Protein AF-A0A8C5SE27-F1 (afdb_monomer)

Structure (mmCIF, N/CA/C/O backbone):
data_AF-A0A8C5SE27-F1
#
_entry.id   AF-A0A8C5SE27-F1
#
loop_
_atom_site.group_PDB
_atom_site.id
_atom_site.type_symbol
_atom_site.label_atom_id
_atom_site.label_alt_id
_atom_site.label_comp_id
_atom_site.label_asym_id
_atom_site.label_entity_id
_atom_site.label_seq_id
_atom_site.pdbx_PDB_ins_code
_atom_site.Cartn_x
_atom_site.Cartn_y
_atom_site.Cartn_z
_atom_site.occupancy
_atom_site.B_iso_or_equiv
_atom_site.auth_seq_id
_atom_site.auth_comp_id
_atom_site.auth_asym_id
_atom_site.auth_atom_id
_atom_site.pdbx_PDB_model_num
ATOM 1 N N . PHE A 1 1 ? -12.552 5.448 -28.015 1.00 30.36 1 PHE A N 1
ATOM 2 C CA . PHE A 1 1 ? -11.405 6.092 -28.687 1.00 30.36 1 PHE A CA 1
ATOM 3 C C . PHE A 1 1 ? -11.550 5.938 -30.204 1.00 30.36 1 PHE A C 1
ATOM 5 O O . PHE A 1 1 ? -10.945 5.049 -30.771 1.00 30.36 1 PHE A O 1
ATOM 12 N N . HIS A 1 2 ? -12.420 6.725 -30.849 1.00 33.47 2 HIS A N 1
ATOM 13 C CA . HIS A 1 2 ? -12.359 7.051 -32.289 1.00 33.47 2 HIS A CA 1
ATOM 14 C C . HIS A 1 2 ? -13.527 7.985 -32.657 1.00 33.47 2 HIS A C 1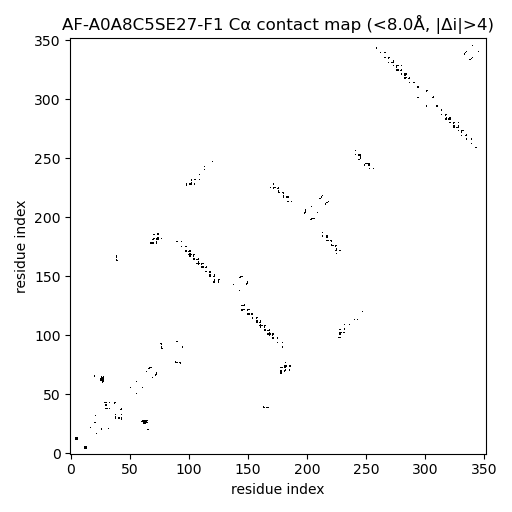
ATOM 16 O O . HIS A 1 2 ? -14.466 7.605 -33.341 1.00 33.47 2 HIS A O 1
ATOM 22 N N . HIS A 1 3 ? -13.478 9.236 -32.196 1.00 40.06 3 HIS A N 1
ATOM 23 C CA . HIS A 1 3 ? -14.173 10.320 -32.891 1.00 40.06 3 HIS A CA 1
ATOM 24 C C . HIS A 1 3 ? -13.093 11.068 -33.669 1.00 40.06 3 HIS A C 1
ATOM 26 O O . HIS A 1 3 ? -12.325 11.834 -33.092 1.00 40.06 3 HIS A O 1
ATOM 32 N N . LYS A 1 4 ? -12.952 10.763 -34.966 1.00 45.19 4 LYS A N 1
ATOM 33 C CA . LYS A 1 4 ? -12.096 11.546 -35.865 1.00 45.19 4 LYS A CA 1
ATOM 34 C C . LYS A 1 4 ? -12.688 12.951 -35.923 1.00 45.19 4 LYS A C 1
ATOM 36 O O . LYS A 1 4 ? -13.741 13.152 -36.521 1.00 45.19 4 LYS A O 1
ATOM 41 N N . LEU A 1 5 ? -12.031 13.895 -35.263 1.00 54.19 5 LEU A N 1
ATOM 42 C CA . LEU A 1 5 ? -12.381 15.303 -35.323 1.00 54.19 5 LEU A CA 1
ATOM 43 C C . LEU A 1 5 ? -12.160 15.801 -36.758 1.00 54.19 5 LEU A C 1
ATOM 45 O O . LEU A 1 5 ? -11.034 15.945 -37.232 1.00 54.19 5 LEU A O 1
ATOM 49 N N . LYS A 1 6 ? -13.263 15.975 -37.482 1.00 54.75 6 LYS A N 1
ATOM 50 C CA . LYS A 1 6 ? -13.295 16.421 -38.875 1.00 54.75 6 LYS A CA 1
ATOM 51 C C . LYS A 1 6 ? -13.182 17.946 -38.913 1.00 54.75 6 LYS A C 1
ATOM 53 O O . LYS A 1 6 ? -14.201 18.627 -38.887 1.00 54.75 6 LYS A O 1
ATOM 58 N N . TYR A 1 7 ? -11.957 18.470 -38.928 1.00 58.38 7 TYR A N 1
ATOM 59 C CA . TYR A 1 7 ? -11.728 19.923 -38.949 1.00 58.38 7 TYR A CA 1
ATOM 60 C C . TYR A 1 7 ? -11.370 20.492 -40.325 1.00 58.38 7 TYR A C 1
ATOM 62 O O . TYR A 1 7 ? -11.691 21.643 -40.583 1.00 58.38 7 TYR A O 1
ATOM 70 N N . VAL A 1 8 ? -10.721 19.720 -41.206 1.00 62.12 8 VAL A N 1
ATOM 71 C CA . VAL A 1 8 ? -10.043 20.312 -42.380 1.00 62.12 8 VAL A CA 1
ATOM 72 C C . VAL A 1 8 ? -10.852 20.229 -43.682 1.00 62.12 8 VAL A C 1
ATOM 74 O O . VAL A 1 8 ? -10.800 21.155 -44.476 1.00 62.12 8 VAL A O 1
ATOM 77 N N . PHE A 1 9 ? -11.641 19.171 -43.904 1.00 61.06 9 PHE A N 1
ATOM 78 C CA . PHE A 1 9 ? -12.313 18.927 -45.199 1.00 61.06 9 PHE A CA 1
ATOM 79 C C . PHE A 1 9 ? -13.842 18.779 -45.119 1.00 61.06 9 PHE A C 1
ATOM 81 O O . PHE A 1 9 ? -14.471 18.331 -46.072 1.00 61.06 9 PHE A O 1
ATOM 88 N N . PHE A 1 10 ? -14.465 19.121 -43.987 1.00 60.84 10 PHE A N 1
ATOM 89 C CA . PHE A 1 10 ? -15.913 18.977 -43.803 1.00 60.84 10 PHE A CA 1
ATOM 90 C C . PHE A 1 10 ? -16.564 20.331 -43.518 1.00 60.84 10 PHE A C 1
ATOM 92 O O . PHE A 1 10 ? -16.138 21.047 -42.617 1.00 60.84 10 PHE A O 1
ATOM 99 N N . SER A 1 11 ? -17.633 20.642 -44.258 1.00 61.62 11 SER A N 1
ATOM 100 C CA . SER A 1 11 ? -18.351 21.927 -44.206 1.00 61.62 11 SER A CA 1
ATOM 101 C C . SER A 1 11 ? -19.026 22.223 -42.856 1.00 61.62 11 SER A C 1
ATOM 103 O O . SER A 1 11 ? -19.414 23.358 -42.598 1.00 61.62 11 SER A O 1
ATOM 105 N N . SER A 1 12 ? -19.162 21.220 -41.982 1.00 54.97 12 SER A N 1
ATOM 106 C CA . SER A 1 12 ? -19.700 21.352 -40.626 1.00 54.97 12 SER A CA 1
ATOM 107 C C . SER A 1 12 ? -18.703 20.779 -39.603 1.00 54.97 12 SER A C 1
ATOM 109 O O . SER A 1 12 ? -18.653 19.554 -39.423 1.00 54.97 12 SER A O 1
ATOM 111 N N . PRO A 1 13 ? -17.894 21.615 -38.926 1.00 58.78 13 PRO A N 1
ATOM 112 C CA . PRO A 1 13 ? -16.949 21.135 -37.927 1.00 58.78 13 PRO A CA 1
ATOM 113 C C . PRO A 1 13 ? -17.701 20.587 -36.711 1.00 58.78 13 PRO A C 1
ATOM 115 O O . PRO A 1 13 ? -18.529 21.271 -36.104 1.00 58.78 13 PRO A O 1
ATOM 118 N N . GLN A 1 14 ? -17.392 19.350 -36.322 1.00 61.69 14 GLN A N 1
ATOM 119 C CA . GLN A 1 14 ? -17.953 18.754 -35.113 1.00 61.69 14 GLN A CA 1
ATOM 120 C C . GLN A 1 14 ? -17.270 19.376 -33.884 1.00 61.69 14 GLN A C 1
ATOM 122 O O . GLN A 1 14 ? -16.197 18.942 -33.469 1.00 61.69 14 GLN A O 1
ATOM 127 N N . LYS A 1 15 ? -17.881 20.422 -33.313 1.00 66.56 15 LYS A N 1
ATOM 128 C CA . LYS A 1 15 ? -17.420 21.048 -32.064 1.00 66.56 15 LYS A CA 1
ATOM 129 C C . LYS A 1 15 ? -17.700 20.103 -30.895 1.00 66.56 15 LYS A C 1
ATOM 131 O O . LYS A 1 15 ? -18.851 19.919 -30.504 1.00 66.56 15 LYS A O 1
ATOM 136 N N . VAL A 1 16 ? -16.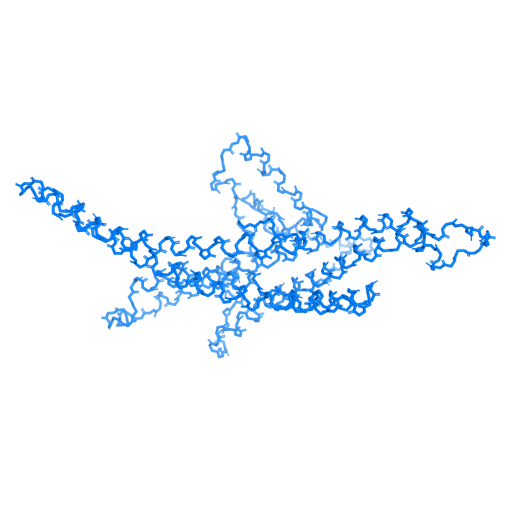654 19.506 -30.334 1.00 72.81 16 VAL A N 1
ATOM 137 C CA . VAL A 1 16 ? -16.760 18.717 -29.101 1.00 72.81 16 VAL A CA 1
ATOM 138 C C . VAL A 1 16 ? -16.660 19.677 -27.920 1.00 72.81 16 VAL A C 1
ATOM 140 O O . VAL A 1 16 ? -15.689 20.423 -27.806 1.00 72.81 16 VAL A O 1
ATOM 143 N N . LYS A 1 17 ? -17.687 19.700 -27.065 1.00 72.56 17 LYS A N 1
ATOM 144 C CA . LYS A 1 17 ? -17.664 20.483 -25.824 1.00 72.56 17 LYS A CA 1
ATOM 145 C C . LYS A 1 17 ? -16.692 19.831 -24.827 1.00 72.56 17 LYS A C 1
ATOM 147 O O . LYS A 1 17 ? -16.596 18.601 -24.821 1.00 72.56 17 LYS A O 1
ATOM 152 N N . PRO A 1 18 ? -15.982 20.612 -23.991 1.00 72.50 18 PRO A N 1
ATOM 153 C CA . PRO A 1 18 ? -15.181 20.042 -22.914 1.00 72.50 18 PRO A CA 1
ATOM 154 C C . PRO A 1 18 ? -16.074 19.207 -21.978 1.00 72.50 18 PRO A C 1
ATOM 156 O O . PRO A 1 18 ? -17.268 19.504 -21.876 1.00 72.50 18 PRO A O 1
ATOM 159 N N . PRO A 1 19 ? -15.532 18.177 -21.306 1.00 74.44 19 PRO A N 1
ATOM 160 C CA . PRO A 1 19 ? -16.298 17.339 -20.385 1.00 74.44 19 PRO A CA 1
ATOM 161 C C . PRO A 1 19 ? -17.042 18.185 -19.347 1.00 74.44 19 PRO A C 1
ATOM 163 O O . PRO A 1 19 ? -16.498 19.184 -18.881 1.00 74.44 19 PRO A O 1
ATOM 166 N N . GLU A 1 20 ? -18.252 17.777 -18.961 1.00 71.62 20 GLU A N 1
ATOM 167 C CA . GLU A 1 20 ? -19.070 18.496 -17.965 1.00 71.62 20 GLU A CA 1
ATOM 168 C C . GLU A 1 20 ? -18.330 18.682 -16.630 1.00 71.62 20 GLU A C 1
ATOM 170 O O . GLU A 1 20 ? -18.432 19.731 -16.003 1.00 71.62 20 GLU A O 1
ATOM 175 N N . ASP A 1 21 ? -17.489 17.712 -16.257 1.00 66.75 21 ASP A N 1
ATOM 176 C CA . ASP A 1 21 ? -16.600 17.784 -15.091 1.00 66.75 21 ASP A CA 1
ATOM 177 C C . ASP A 1 21 ? -15.640 18.979 -15.120 1.00 66.75 21 ASP A C 1
ATOM 179 O O . ASP A 1 21 ? -15.348 19.562 -14.081 1.00 66.75 21 ASP A O 1
ATOM 183 N N . LEU A 1 22 ? -15.142 19.347 -16.304 1.00 64.81 22 LEU A N 1
ATOM 184 C CA . LEU A 1 22 ? -14.205 20.459 -16.464 1.00 64.81 22 LEU A CA 1
ATOM 185 C C . LEU A 1 22 ? -14.909 21.821 -16.425 1.00 64.81 22 LEU A C 1
ATOM 187 O O . LEU A 1 22 ? -14.252 22.851 -16.293 1.00 64.81 22 LEU A O 1
ATOM 191 N N . GLN A 1 23 ? -16.233 21.823 -16.604 1.00 67.31 23 GLN A N 1
ATOM 192 C CA . GLN A 1 23 ? -17.068 23.020 -16.596 1.00 67.31 23 GLN A CA 1
ATOM 193 C C . GLN A 1 23 ? -17.547 23.370 -15.174 1.00 67.31 23 GLN A C 1
ATOM 195 O O . GLN A 1 23 ? -17.924 24.515 -14.928 1.00 67.31 23 GLN A O 1
ATOM 200 N N . ASP A 1 24 ? -17.496 22.426 -14.223 1.00 72.06 24 ASP A N 1
ATOM 201 C CA . ASP A 1 24 ? -17.752 22.699 -12.803 1.00 72.06 24 ASP A CA 1
ATOM 202 C C . ASP A 1 24 ? -16.506 23.337 -12.159 1.00 72.06 24 ASP A C 1
ATOM 204 O O . ASP A 1 24 ? -15.515 22.669 -11.860 1.00 72.06 24 ASP A O 1
ATOM 208 N N . LEU A 1 25 ? -16.582 24.647 -11.886 1.00 63.12 25 LEU A N 1
ATOM 209 C CA . LEU A 1 25 ? -15.559 25.442 -11.179 1.00 63.12 25 LEU A CA 1
ATOM 210 C C . LEU A 1 25 ? -15.177 24.871 -9.798 1.00 63.12 25 LEU A C 1
ATOM 212 O O . LEU A 1 25 ? -14.161 25.263 -9.220 1.00 63.12 25 LEU A O 1
ATOM 216 N N . GLY A 1 26 ? -15.987 23.962 -9.246 1.00 66.25 26 GLY A N 1
ATOM 217 C CA . GLY A 1 26 ? -15.703 23.260 -8.003 1.00 66.25 26 GLY A CA 1
ATOM 218 C C . GLY A 1 26 ? -14.692 22.117 -8.126 1.00 66.25 26 GLY A C 1
ATOM 219 O O . GLY A 1 26 ? -14.189 21.677 -7.094 1.00 66.25 26 GLY A O 1
ATOM 220 N N . VAL A 1 27 ? -14.378 21.614 -9.325 1.00 75.19 27 VAL A N 1
ATOM 221 C CA . VAL A 1 27 ? -13.460 20.476 -9.512 1.00 75.19 27 VAL A CA 1
ATOM 222 C C . VAL A 1 27 ? -12.011 20.967 -9.542 1.00 75.19 27 VAL A C 1
ATOM 224 O O . VAL A 1 27 ? -11.556 21.579 -10.503 1.00 75.19 27 VAL A O 1
ATOM 227 N N . ARG A 1 28 ? -11.260 20.679 -8.473 1.00 77.38 28 ARG A N 1
ATOM 228 C CA . ARG A 1 28 ? -9.822 21.005 -8.361 1.00 77.38 28 ARG A CA 1
ATOM 229 C C . ARG A 1 28 ? -8.903 19.796 -8.530 1.00 77.38 28 ARG A C 1
ATOM 231 O O . ARG A 1 28 ? -7.696 19.956 -8.688 1.00 77.38 28 ARG A O 1
ATOM 238 N N . PHE A 1 29 ? -9.469 18.592 -8.566 1.00 82.94 29 PHE A N 1
ATOM 239 C CA . PHE A 1 29 ? -8.748 17.376 -8.920 1.00 82.94 29 PHE A CA 1
ATOM 240 C C . PHE A 1 29 ? -8.767 17.177 -10.443 1.00 82.94 29 PHE A C 1
ATOM 242 O O . PHE A 1 29 ? -9.695 16.587 -10.993 1.00 82.94 29 PHE A O 1
ATOM 249 N N . LEU A 1 30 ? -7.747 17.701 -11.133 1.00 82.06 30 LEU A N 1
ATOM 250 C CA . LEU A 1 30 ? -7.700 17.730 -12.603 1.00 82.06 30 LEU A CA 1
ATOM 251 C C . LEU A 1 30 ? -6.984 16.526 -13.235 1.00 82.06 30 LEU A C 1
ATOM 253 O O . LEU A 1 30 ? -7.011 16.388 -14.454 1.00 82.06 30 LEU A O 1
ATOM 257 N N . GLN A 1 31 ? -6.371 15.641 -12.447 1.00 84.19 31 GLN A N 1
ATOM 258 C CA . GLN A 1 31 ? -5.532 14.530 -12.928 1.00 84.19 31 GLN A CA 1
ATOM 259 C C . GLN A 1 31 ? -6.112 13.698 -14.103 1.00 84.19 31 GLN A C 1
ATOM 261 O O . GLN A 1 31 ? -5.332 13.310 -14.977 1.00 84.19 31 GLN A O 1
ATOM 266 N N . PRO A 1 32 ? -7.435 13.438 -14.214 1.00 82.25 32 PRO A N 1
ATOM 267 C CA . PRO A 1 32 ? -7.998 12.720 -15.365 1.00 82.25 32 PRO A CA 1
ATOM 268 C C . PRO A 1 32 ? -7.996 13.505 -16.687 1.00 82.25 32 PRO A C 1
ATOM 270 O O . PRO A 1 32 ? -8.053 12.892 -17.752 1.00 82.25 32 PRO A O 1
ATOM 273 N N . PHE A 1 33 ? -7.943 14.837 -16.634 1.00 83.19 33 PHE A N 1
ATOM 274 C CA . PHE A 1 33 ? -8.193 15.731 -17.773 1.00 83.19 33 PHE A CA 1
ATOM 275 C C . PHE A 1 33 ? -6.944 16.429 -18.314 1.00 83.19 33 PHE A C 1
ATOM 277 O O . PHE A 1 33 ? -7.029 17.232 -19.241 1.00 83.19 33 PHE A O 1
ATOM 284 N N . VAL A 1 34 ? -5.788 16.156 -17.721 1.00 86.44 34 VAL A N 1
ATOM 285 C CA . VAL A 1 34 ? -4.541 16.843 -18.042 1.00 86.44 34 VAL A CA 1
ATOM 286 C C . VAL A 1 34 ? -3.723 16.043 -19.063 1.00 86.44 34 VAL A C 1
ATOM 288 O O . VAL A 1 34 ? -3.846 14.823 -19.178 1.00 86.44 34 VAL A O 1
ATOM 291 N N . ASN A 1 35 ? -2.864 16.744 -19.809 1.00 90.88 35 ASN A N 1
ATOM 292 C CA . ASN A 1 35 ? -1.902 16.162 -20.744 1.00 90.88 35 ASN A CA 1
ATOM 293 C C . ASN A 1 35 ? -1.077 15.035 -20.101 1.00 90.88 35 ASN A C 1
ATOM 295 O O . ASN A 1 35 ? -0.725 15.107 -18.923 1.00 90.88 35 ASN A O 1
ATOM 299 N N . LEU A 1 36 ? -0.674 14.046 -20.907 1.00 86.06 36 LEU A N 1
ATOM 300 C CA . LEU A 1 36 ? 0.065 12.868 -20.439 1.00 86.06 36 LEU A CA 1
ATOM 301 C C . LEU A 1 36 ? 1.324 13.228 -19.635 1.00 86.06 36 LEU A C 1
ATOM 303 O O . LEU A 1 36 ? 1.571 12.622 -18.597 1.00 86.06 36 LEU A O 1
ATOM 307 N N . LEU A 1 37 ? 2.076 14.247 -20.066 1.00 86.50 37 LEU A N 1
ATOM 308 C CA . LEU A 1 37 ? 3.275 14.702 -19.359 1.00 86.50 37 LEU A CA 1
ATOM 309 C C . LEU A 1 37 ? 2.949 15.180 -17.941 1.00 86.50 37 LEU A C 1
ATOM 311 O O . LEU A 1 37 ? 3.584 14.749 -16.988 1.00 86.50 37 LEU A O 1
ATOM 315 N N . SER A 1 38 ? 1.927 16.022 -17.783 1.00 88.38 38 SER A N 1
ATOM 316 C CA . SER A 1 38 ? 1.540 16.499 -16.455 1.00 88.38 38 SER A CA 1
ATOM 317 C C . SER A 1 38 ? 0.769 15.450 -15.649 1.00 88.38 38 SER A C 1
ATOM 319 O O . SER A 1 38 ? 0.723 15.582 -14.428 1.00 88.38 38 SER A O 1
ATOM 321 N N . LYS A 1 39 ? 0.202 14.417 -16.283 1.00 88.25 39 LYS A N 1
ATOM 322 C CA . LYS A 1 39 ? -0.319 13.233 -15.589 1.00 88.25 39 LYS A CA 1
ATOM 323 C C . LYS A 1 39 ? 0.816 12.391 -15.000 1.00 88.25 39 LYS A C 1
ATOM 325 O O . LYS A 1 39 ? 0.682 11.887 -13.890 1.00 88.25 39 LYS A O 1
ATOM 330 N N . ALA A 1 40 ? 1.922 12.275 -15.736 1.00 86.50 40 ALA A N 1
ATOM 331 C CA . ALA A 1 40 ? 3.113 11.525 -15.355 1.00 86.50 40 ALA A CA 1
ATOM 332 C C . ALA A 1 40 ? 3.941 12.231 -14.266 1.00 86.50 40 ALA A C 1
ATOM 334 O O . ALA A 1 40 ? 4.376 11.590 -13.315 1.00 86.50 40 ALA A O 1
ATOM 335 N N . THR A 1 41 ? 4.127 13.549 -14.378 1.00 88.75 41 THR A N 1
ATOM 336 C CA . THR A 1 41 ? 4.924 14.347 -13.427 1.00 88.75 41 THR A CA 1
ATOM 337 C C . THR A 1 41 ? 4.097 15.005 -12.322 1.00 88.75 41 THR A C 1
ATOM 339 O O . THR A 1 41 ? 4.656 15.700 -11.479 1.00 88.75 41 THR A O 1
ATOM 342 N N . TYR A 1 42 ? 2.772 14.817 -12.317 1.00 91.75 42 TYR A N 1
ATOM 343 C CA . TYR A 1 42 ? 1.829 15.455 -11.385 1.00 91.75 42 TYR A CA 1
ATOM 344 C C . TYR A 1 42 ? 1.923 16.989 -11.350 1.00 91.75 42 TYR A C 1
ATOM 346 O O . TYR A 1 42 ? 1.627 17.614 -10.335 1.00 91.75 42 TYR A O 1
ATOM 354 N N . TRP A 1 43 ? 2.290 17.624 -12.468 1.00 90.94 43 TRP A N 1
ATOM 355 C CA . TRP A 1 43 ? 2.555 19.069 -12.513 1.00 90.94 43 TRP A CA 1
ATOM 356 C C . TRP A 1 43 ? 1.376 19.940 -12.047 1.00 90.94 43 TRP A C 1
ATOM 358 O O . TRP A 1 43 ? 1.579 20.970 -11.405 1.00 90.94 43 TRP A O 1
ATOM 368 N N . TRP A 1 44 ? 0.134 19.519 -12.311 1.00 88.19 44 TRP A N 1
ATOM 369 C CA . TRP A 1 44 ? -1.069 20.229 -11.859 1.00 88.19 44 TRP A CA 1
ATOM 370 C C . TRP A 1 44 ? -1.117 20.411 -10.329 1.00 88.19 44 TRP A C 1
ATOM 372 O O . TRP A 1 44 ? -1.647 21.420 -9.856 1.00 88.19 44 TRP A O 1
ATOM 382 N N . MET A 1 45 ? -0.513 19.498 -9.554 1.00 88.94 45 MET A N 1
ATOM 383 C CA . MET A 1 45 ? -0.463 19.588 -8.092 1.00 88.94 45 MET A CA 1
ATOM 384 C C . MET A 1 45 ? 0.407 20.737 -7.582 1.00 88.94 45 MET A C 1
ATOM 386 O O . MET A 1 45 ? 0.161 21.215 -6.475 1.00 88.94 45 MET A O 1
ATOM 390 N N . ASN A 1 46 ? 1.379 21.224 -8.361 1.00 91.06 46 ASN A N 1
ATOM 391 C CA . ASN A 1 46 ? 2.273 22.303 -7.925 1.00 91.06 46 ASN A CA 1
ATOM 392 C C . ASN A 1 46 ? 1.489 23.548 -7.495 1.00 91.06 46 ASN A C 1
ATOM 394 O O . ASN A 1 46 ? 1.812 24.180 -6.492 1.00 91.06 46 ASN A O 1
ATOM 398 N N . THR A 1 47 ? 0.407 23.860 -8.209 1.00 86.62 47 THR A N 1
ATOM 399 C CA . THR A 1 47 ? -0.475 24.989 -7.884 1.00 86.62 47 THR A CA 1
ATOM 400 C C . THR A 1 47 ? -1.125 24.839 -6.503 1.00 86.62 47 THR A C 1
ATOM 402 O O . THR A 1 47 ? -1.172 25.798 -5.729 1.00 86.62 47 THR A O 1
ATOM 405 N N . LEU A 1 48 ? -1.564 23.624 -6.161 1.00 87.00 48 LEU A N 1
ATOM 406 C CA . LEU A 1 48 ? -2.183 23.301 -4.880 1.00 87.00 48 LEU A CA 1
ATOM 407 C C . LEU A 1 48 ? -1.154 23.322 -3.749 1.00 87.00 48 LEU A C 1
ATOM 409 O O . LEU A 1 48 ? -1.421 23.921 -2.712 1.00 87.00 48 LEU A O 1
ATOM 413 N N . ILE A 1 49 ? 0.031 22.741 -3.958 1.00 90.38 49 ILE A N 1
ATOM 414 C CA . ILE A 1 49 ? 1.108 22.700 -2.956 1.00 90.38 49 ILE A CA 1
ATOM 415 C C . ILE A 1 49 ? 1.581 24.116 -2.605 1.00 90.38 49 ILE A C 1
ATOM 417 O O . ILE A 1 49 ? 1.680 24.469 -1.430 1.00 90.38 49 ILE A O 1
ATOM 421 N N . ILE A 1 50 ? 1.807 24.965 -3.613 1.00 90.50 50 ILE A N 1
ATOM 422 C CA . ILE A 1 50 ? 2.218 26.359 -3.395 1.00 90.50 50 ILE A CA 1
ATOM 423 C C . ILE A 1 50 ? 1.117 27.141 -2.662 1.00 90.50 50 ILE A C 1
ATOM 425 O O . ILE A 1 50 ? 1.411 27.952 -1.783 1.00 90.50 50 ILE A O 1
ATOM 429 N N . SER A 1 51 ? -0.157 26.894 -2.985 1.00 87.81 51 SER A N 1
ATOM 430 C CA . SER A 1 51 ? -1.279 27.508 -2.268 1.00 87.81 51 SER A CA 1
ATOM 431 C C . SER A 1 51 ? -1.372 27.028 -0.815 1.00 87.81 51 SER A C 1
ATOM 433 O O . SER A 1 51 ? -1.658 27.840 0.063 1.00 87.81 51 SER A O 1
ATOM 435 N N . ALA A 1 52 ? -1.122 25.741 -0.562 1.00 90.19 52 ALA A N 1
ATOM 436 C CA . ALA A 1 52 ? -1.179 25.122 0.761 1.00 90.19 52 ALA A CA 1
ATOM 437 C C . ALA A 1 52 ? -0.082 25.631 1.706 1.00 90.19 52 ALA A C 1
ATOM 439 O O . ALA A 1 52 ? -0.292 25.714 2.911 1.00 90.19 52 ALA A O 1
ATOM 440 N N . HIS A 1 53 ? 1.075 26.022 1.165 1.00 93.31 53 HIS A N 1
ATOM 441 C CA . HIS A 1 53 ? 2.121 26.666 1.958 1.00 93.31 53 HIS A CA 1
ATOM 442 C C . HIS A 1 53 ? 1.692 28.051 2.468 1.00 93.31 53 HIS A C 1
ATOM 444 O O . HIS A 1 53 ? 2.075 28.464 3.558 1.00 93.31 53 HIS A O 1
ATOM 450 N N . LYS A 1 54 ? 0.880 28.776 1.687 1.00 92.31 54 LYS A N 1
ATOM 451 C CA . LYS A 1 54 ? 0.431 30.135 2.030 1.00 92.31 54 LYS A CA 1
ATOM 452 C C . LYS A 1 54 ? -0.798 30.154 2.935 1.00 92.31 54 LYS A C 1
ATOM 454 O O . LYS A 1 54 ? -0.980 31.111 3.681 1.00 92.31 54 LYS A O 1
ATOM 459 N N . LYS A 1 55 ? -1.683 29.161 2.815 1.00 90.75 55 LYS A N 1
ATOM 460 C CA . LYS A 1 55 ? -2.938 29.077 3.572 1.00 90.75 55 LYS A CA 1
ATOM 461 C C . LYS A 1 55 ? -3.239 27.623 3.933 1.00 90.75 55 LYS A C 1
ATOM 463 O O . LYS A 1 55 ? -3.074 26.765 3.065 1.00 90.75 55 LYS A O 1
ATOM 468 N N . PRO A 1 56 ? -3.735 27.345 5.154 1.00 90.81 56 PRO A N 1
ATOM 469 C CA . PRO A 1 56 ? -4.181 26.004 5.510 1.00 90.81 56 PRO A CA 1
ATOM 470 C C . PRO A 1 56 ? -5.278 25.526 4.547 1.00 90.81 56 PRO A C 1
ATOM 472 O O . PRO A 1 56 ? -6.074 26.319 4.036 1.00 90.81 56 PRO A O 1
ATOM 475 N N . ILE A 1 57 ? -5.285 24.224 4.258 1.00 88.69 57 ILE A N 1
ATOM 476 C CA . ILE A 1 57 ? -6.213 23.624 3.296 1.00 88.69 57 ILE A CA 1
ATOM 477 C C . ILE A 1 57 ? -7.556 23.371 3.981 1.00 88.69 57 ILE A C 1
ATOM 479 O O . ILE A 1 57 ? -7.696 22.433 4.762 1.00 88.69 57 ILE A O 1
ATOM 483 N N . ASP A 1 58 ? -8.562 24.163 3.622 1.00 86.88 58 ASP A N 1
ATOM 484 C CA . ASP A 1 58 ? -9.953 23.875 3.969 1.00 86.88 58 ASP A CA 1
ATOM 485 C C . ASP A 1 58 ? -10.570 22.844 3.013 1.00 86.88 58 ASP A C 1
ATOM 487 O O . ASP A 1 58 ? -10.170 22.721 1.853 1.00 86.88 58 ASP A O 1
ATOM 491 N N . LEU A 1 59 ? -11.648 22.179 3.442 1.00 83.88 59 LEU A N 1
ATOM 492 C CA . LEU A 1 59 ? -12.448 21.275 2.595 1.00 83.88 59 LEU A CA 1
ATOM 493 C C . LEU A 1 59 ? -12.888 21.933 1.273 1.00 83.88 59 LEU A C 1
ATOM 495 O O . LEU A 1 59 ? -12.910 21.288 0.226 1.00 83.88 59 LEU A O 1
ATOM 499 N N . LYS A 1 60 ? -13.172 23.243 1.293 1.00 81.69 60 LYS A N 1
ATOM 500 C CA . LYS A 1 60 ? -13.512 24.025 0.090 1.00 81.69 60 LYS A CA 1
ATOM 501 C C . LYS A 1 60 ? -12.341 24.133 -0.897 1.00 81.69 60 LYS A C 1
ATOM 503 O O . LYS A 1 60 ? -12.569 24.262 -2.097 1.00 81.69 60 LYS A O 1
ATOM 508 N N . ALA A 1 61 ? -11.100 24.087 -0.412 1.00 77.31 61 ALA A N 1
ATOM 509 C CA . ALA A 1 61 ? -9.896 24.214 -1.226 1.00 77.31 61 ALA A CA 1
ATOM 510 C C . ALA A 1 61 ? -9.509 22.913 -1.952 1.00 77.31 61 ALA A C 1
ATOM 512 O O . ALA A 1 61 ? -8.802 22.996 -2.957 1.00 77.31 61 ALA A O 1
ATOM 513 N N . ILE A 1 62 ? -9.991 21.753 -1.488 1.00 79.44 62 ILE A N 1
ATOM 514 C CA . ILE A 1 62 ? -9.770 20.427 -2.103 1.00 79.44 62 ILE A CA 1
ATOM 515 C C . ILE A 1 62 ? -10.631 20.249 -3.365 1.00 79.44 62 ILE A C 1
ATOM 517 O O . ILE A 1 62 ? -10.202 19.616 -4.328 1.00 79.44 62 ILE A O 1
ATOM 521 N N . GLY A 1 63 ? -11.816 20.867 -3.390 1.00 79.94 63 GLY A N 1
ATOM 522 C CA . GLY A 1 63 ? -12.760 20.794 -4.504 1.00 79.94 63 GLY A CA 1
ATOM 523 C C . GLY A 1 63 ? -13.579 19.499 -4.544 1.00 79.94 63 GLY A C 1
ATOM 524 O O . GLY A 1 63 ? -13.453 18.616 -3.698 1.00 79.94 63 GLY A O 1
ATOM 525 N N . LYS A 1 64 ? -14.465 19.402 -5.535 1.00 82.94 64 LYS A N 1
ATOM 526 C CA . LYS A 1 64 ? -15.287 18.221 -5.811 1.00 82.94 64 LYS A CA 1
ATOM 527 C C . LYS A 1 64 ? -14.501 17.178 -6.606 1.00 82.94 64 LYS A C 1
ATOM 529 O O . LYS A 1 64 ? -13.618 17.510 -7.396 1.00 82.94 64 LYS A O 1
ATOM 534 N N . LEU A 1 65 ? -14.890 15.917 -6.430 1.00 83.56 65 LEU A N 1
ATOM 535 C CA . LEU A 1 65 ? -14.373 14.791 -7.204 1.00 83.56 65 LEU A CA 1
ATOM 536 C C . LEU A 1 65 ? -14.990 14.753 -8.620 1.00 83.56 65 LEU A C 1
ATOM 538 O O . LEU A 1 65 ? -16.199 15.007 -8.758 1.00 83.56 65 LEU A O 1
ATOM 542 N N . PRO A 1 66 ? -14.205 14.372 -9.647 1.00 82.31 66 PRO A N 1
ATOM 543 C CA . PRO A 1 66 ? -14.713 14.101 -10.993 1.00 82.31 66 PRO A CA 1
ATOM 544 C C . PRO A 1 66 ? -15.782 13.005 -10.996 1.00 82.31 66 PRO A C 1
ATOM 546 O O . PRO A 1 66 ? -15.723 12.090 -10.170 1.00 82.31 66 PRO A O 1
ATOM 549 N N . ILE A 1 67 ? -16.717 13.042 -11.952 1.00 80.06 67 ILE A N 1
ATOM 550 C CA . ILE A 1 67 ? -17.811 12.062 -12.085 1.00 80.06 67 ILE A CA 1
ATOM 551 C C . ILE A 1 67 ? -17.290 10.620 -12.116 1.00 80.06 67 ILE A C 1
ATOM 553 O O . ILE A 1 67 ? -17.898 9.745 -11.496 1.00 80.06 67 ILE A O 1
ATOM 557 N N . ALA A 1 68 ? -16.146 10.375 -12.760 1.00 77.06 68 ALA A N 1
ATOM 558 C CA . ALA A 1 68 ? -15.529 9.049 -12.846 1.00 77.06 68 ALA A CA 1
ATOM 559 C C . ALA A 1 68 ? -15.138 8.446 -11.481 1.00 77.06 68 ALA A C 1
ATOM 561 O O . ALA A 1 68 ? -15.102 7.230 -11.349 1.00 77.06 68 ALA A O 1
ATOM 562 N N . MET A 1 69 ? -14.871 9.277 -10.467 1.00 81.56 69 MET A N 1
ATOM 563 C CA . MET A 1 69 ? -14.448 8.843 -9.127 1.00 81.56 69 MET A CA 1
ATOM 564 C C . MET A 1 69 ? -15.567 8.960 -8.081 1.00 81.56 69 MET A C 1
ATOM 566 O O . MET A 1 69 ? -15.348 8.722 -6.892 1.00 81.56 69 MET A O 1
ATOM 570 N N . ARG A 1 70 ? -16.781 9.357 -8.484 1.00 85.50 70 ARG A N 1
ATOM 571 C CA . ARG A 1 70 ? -17.913 9.473 -7.555 1.00 85.50 70 ARG A CA 1
ATOM 572 C C . ARG A 1 70 ? -18.411 8.093 -7.137 1.00 85.50 70 ARG A C 1
ATOM 574 O O . ARG A 1 70 ? -18.519 7.177 -7.951 1.00 85.50 70 ARG A O 1
ATOM 581 N N . ALA A 1 71 ? -18.808 7.981 -5.869 1.00 83.31 71 ALA A N 1
ATOM 582 C CA . ALA A 1 71 ? -19.317 6.736 -5.295 1.00 83.31 71 ALA A CA 1
ATOM 583 C C . ALA A 1 71 ? -20.528 6.178 -6.062 1.00 83.31 71 ALA A C 1
ATOM 585 O O . ALA A 1 71 ? -20.606 4.972 -6.254 1.00 83.31 71 ALA A O 1
ATOM 586 N N . LEU A 1 72 ? -21.423 7.040 -6.560 1.00 83.38 72 LEU A N 1
ATOM 587 C CA . LEU A 1 72 ? -22.587 6.626 -7.353 1.00 83.38 72 LEU A CA 1
ATOM 588 C C . LEU A 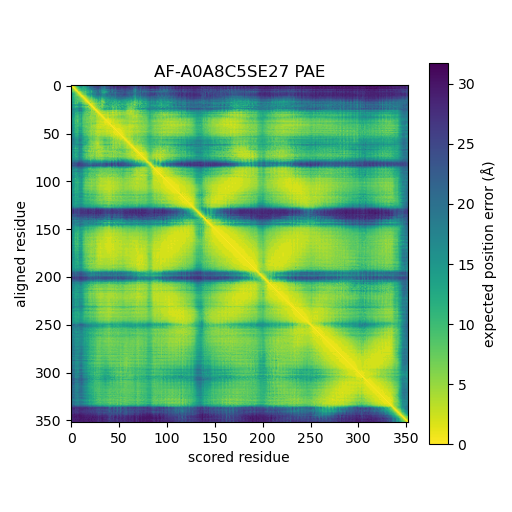1 72 ? -22.172 5.946 -8.664 1.00 83.38 72 LEU A C 1
ATOM 590 O O . LEU A 1 72 ? -22.658 4.863 -8.973 1.00 83.38 72 LEU A O 1
ATOM 594 N N . THR A 1 73 ? -21.244 6.547 -9.411 1.00 83.06 73 THR A N 1
ATOM 595 C CA . THR A 1 73 ? -20.742 5.993 -10.676 1.00 83.06 73 THR A CA 1
ATOM 596 C C . THR A 1 73 ? -20.082 4.635 -10.451 1.00 83.06 73 THR A C 1
ATOM 598 O O . THR A 1 73 ? -20.383 3.670 -11.150 1.00 83.06 73 THR A O 1
ATOM 601 N N . ASN A 1 74 ? -19.228 4.543 -9.428 1.00 84.56 74 ASN A N 1
ATOM 602 C CA . ASN A 1 74 ? -18.534 3.307 -9.071 1.00 84.56 74 ASN A CA 1
ATOM 603 C C . ASN A 1 74 ? -19.495 2.228 -8.540 1.00 84.56 74 ASN A C 1
ATOM 605 O O . ASN A 1 74 ? -19.297 1.047 -8.814 1.00 84.56 74 ASN A O 1
ATOM 609 N N . TYR A 1 75 ? -20.550 2.623 -7.820 1.00 83.44 75 TYR A N 1
ATOM 610 C CA . TYR A 1 75 ? -21.614 1.728 -7.364 1.00 83.44 75 TYR A CA 1
ATOM 611 C C . TYR A 1 75 ? -22.362 1.111 -8.550 1.00 83.44 75 TYR A C 1
ATOM 613 O O . TYR A 1 75 ? -22.475 -0.105 -8.621 1.00 83.44 75 TYR A O 1
ATOM 621 N N . VAL A 1 76 ? -22.803 1.922 -9.518 1.00 81.81 76 VAL A N 1
ATOM 622 C CA . VAL A 1 76 ? -23.514 1.433 -10.718 1.00 81.81 76 VAL A CA 1
ATOM 623 C C . VAL A 1 76 ? -22.622 0.534 -11.581 1.00 81.81 76 VAL A C 1
ATOM 625 O O . VAL A 1 76 ? -23.103 -0.415 -12.191 1.00 81.81 76 VAL A O 1
ATOM 628 N N . LEU A 1 77 ? -21.314 0.807 -11.626 1.00 77.31 77 LEU A N 1
ATOM 629 C CA . LEU A 1 77 ? -20.349 -0.043 -12.326 1.00 77.31 77 LEU A CA 1
ATOM 630 C C . LEU A 1 77 ? -20.213 -1.432 -11.675 1.00 77.31 77 LEU A C 1
ATOM 632 O O . LEU A 1 77 ? -19.944 -2.412 -12.368 1.00 77.31 77 LEU A O 1
ATOM 636 N N . ALA A 1 78 ? -20.362 -1.509 -10.351 1.00 74.75 78 ALA A N 1
ATOM 637 C CA . ALA A 1 78 ? -20.245 -2.747 -9.585 1.00 74.75 78 ALA A CA 1
ATOM 638 C C . ALA A 1 78 ? -21.579 -3.507 -9.455 1.00 74.75 78 ALA A C 1
ATOM 640 O O . ALA A 1 78 ? -21.570 -4.738 -9.400 1.00 74.75 78 ALA A O 1
ATOM 641 N N . ASP A 1 79 ? -22.708 -2.795 -9.408 1.00 73.88 79 ASP A N 1
ATOM 642 C CA . ASP A 1 79 ? -24.041 -3.354 -9.188 1.00 73.88 79 ASP A CA 1
ATOM 643 C C . ASP A 1 79 ? -24.704 -3.765 -10.514 1.00 73.88 79 ASP A C 1
ATOM 645 O O . ASP A 1 79 ? -25.030 -2.946 -11.378 1.00 73.88 79 ASP A O 1
ATOM 649 N N . HIS A 1 80 ? -24.911 -5.070 -10.687 1.00 68.50 80 HIS A N 1
ATOM 650 C CA . HIS A 1 80 ? -25.607 -5.639 -11.836 1.00 68.50 80 HIS A CA 1
ATOM 651 C C . HIS A 1 80 ? -26.730 -6.573 -11.358 1.00 68.50 80 HIS A C 1
ATOM 653 O O . HIS A 1 80 ? -26.435 -7.647 -10.832 1.00 68.50 80 HIS A O 1
ATOM 659 N N . PRO A 1 81 ? -28.011 -6.232 -11.598 1.00 61.28 81 PRO A N 1
ATOM 660 C CA . PRO A 1 81 ? -29.151 -6.915 -10.976 1.00 61.28 81 PRO A CA 1
ATOM 661 C C . PRO A 1 81 ? -29.394 -8.353 -11.470 1.00 61.28 81 PRO A C 1
ATOM 663 O O . PRO A 1 81 ? -30.081 -9.117 -10.804 1.00 61.28 81 PRO A O 1
ATOM 666 N N . ASN A 1 82 ? -28.829 -8.746 -12.618 1.00 57.16 82 ASN A N 1
ATOM 667 C CA . ASN A 1 82 ? -29.191 -9.988 -13.318 1.00 57.16 82 ASN A CA 1
ATOM 668 C C . ASN A 1 82 ? -28.214 -11.165 -13.131 1.00 57.16 82 ASN A C 1
ATOM 670 O O . ASN A 1 82 ? -28.291 -12.127 -13.898 1.00 57.16 82 ASN A O 1
ATOM 674 N N . ARG A 1 83 ? -27.255 -11.123 -12.191 1.00 59.41 83 ARG A N 1
ATOM 675 C CA . ARG A 1 83 ? -26.276 -12.220 -12.029 1.00 59.41 83 ARG A CA 1
ATOM 676 C C . ARG A 1 83 ? -25.952 -12.583 -10.584 1.00 59.41 83 ARG A C 1
ATOM 678 O O . ARG A 1 83 ? -26.216 -11.835 -9.653 1.00 59.41 83 ARG A O 1
ATOM 685 N N . THR A 1 84 ? -25.377 -13.779 -10.445 1.00 53.50 84 THR A N 1
ATOM 686 C CA . THR A 1 84 ? -24.987 -14.426 -9.188 1.00 53.50 84 THR A CA 1
ATOM 687 C C . THR A 1 84 ? -24.226 -13.480 -8.246 1.00 53.50 84 THR A C 1
ATOM 689 O O . THR A 1 84 ? -23.317 -12.783 -8.701 1.00 53.50 84 THR A O 1
ATOM 692 N N . PRO A 1 85 ? -24.517 -13.507 -6.933 1.00 62.25 85 PRO A N 1
ATOM 693 C CA . PRO A 1 85 ? -24.165 -12.455 -5.969 1.00 62.25 85 PRO A CA 1
ATOM 694 C C . PRO A 1 85 ? -22.690 -12.430 -5.518 1.00 62.25 85 PRO A C 1
ATOM 696 O O . PRO A 1 85 ? -22.373 -11.878 -4.465 1.00 62.25 85 PRO A O 1
ATOM 699 N N . SER A 1 86 ? -21.756 -13.039 -6.254 1.00 77.75 86 SER A N 1
ATOM 700 C CA . SER A 1 86 ? -20.361 -13.122 -5.808 1.00 77.75 86 SER A CA 1
ATOM 701 C C . SER A 1 86 ? -19.662 -11.759 -5.894 1.00 77.75 86 SER A C 1
ATOM 703 O O . SER A 1 86 ? -19.335 -11.289 -6.988 1.00 77.75 86 SER A O 1
ATOM 705 N N . ILE A 1 87 ? -19.373 -11.167 -4.732 1.00 81.19 87 ILE A N 1
ATOM 706 C CA . ILE A 1 87 ? -18.700 -9.865 -4.582 1.00 81.19 87 ILE A CA 1
ATOM 707 C C . ILE A 1 87 ? -17.349 -9.852 -5.314 1.00 81.19 87 ILE A C 1
ATOM 709 O O . ILE A 1 87 ? -17.048 -8.914 -6.046 1.00 81.19 87 ILE A O 1
ATOM 713 N N . TRP A 1 88 ? -16.568 -10.931 -5.206 1.00 81.94 88 TRP A N 1
ATOM 714 C CA . TRP A 1 88 ? -15.251 -11.047 -5.844 1.00 81.94 88 TRP A CA 1
ATOM 715 C C . TRP A 1 88 ? -15.287 -10.919 -7.371 1.00 81.94 88 TRP A C 1
ATOM 717 O O . TRP A 1 88 ? -14.459 -10.220 -7.955 1.00 81.94 88 TRP A O 1
ATOM 727 N N . LEU A 1 89 ? -16.267 -11.547 -8.027 1.00 81.56 89 LEU A N 1
ATOM 728 C CA . LEU A 1 89 ? -16.402 -11.475 -9.482 1.00 81.56 89 LEU A CA 1
ATOM 729 C C . LEU A 1 89 ? -16.862 -10.083 -9.934 1.00 81.56 89 LEU A C 1
ATOM 731 O O . LEU A 1 89 ? -16.377 -9.577 -10.946 1.00 81.56 89 LEU A O 1
ATOM 735 N N . ALA A 1 90 ? -17.765 -9.454 -9.176 1.00 81.00 90 ALA A N 1
ATOM 736 C CA . ALA A 1 90 ? -18.204 -8.086 -9.435 1.00 81.00 90 ALA A CA 1
ATOM 737 C C . ALA A 1 90 ? -17.031 -7.099 -9.316 1.00 81.00 90 ALA A C 1
ATOM 739 O O . ALA A 1 90 ? -16.812 -6.287 -10.215 1.00 81.00 90 ALA A O 1
ATOM 740 N N . MET A 1 91 ? -16.205 -7.243 -8.274 1.00 82.62 91 MET A N 1
ATOM 741 C CA . MET A 1 91 ? -14.996 -6.439 -8.078 1.00 82.62 91 MET A CA 1
ATOM 742 C C . MET A 1 91 ? -13.989 -6.620 -9.217 1.00 82.62 91 MET A C 1
ATOM 744 O O . MET A 1 91 ? -13.517 -5.631 -9.779 1.00 82.62 91 MET A O 1
ATOM 748 N N . TYR A 1 92 ? -13.690 -7.866 -9.599 1.00 83.38 92 TYR A N 1
ATOM 749 C CA . TYR A 1 92 ? -12.756 -8.145 -10.691 1.00 83.38 92 TYR A CA 1
ATOM 750 C C . TYR A 1 92 ? -13.259 -7.597 -12.031 1.00 83.38 92 TYR A C 1
ATOM 752 O O . TYR A 1 92 ? -12.490 -7.051 -12.817 1.00 83.38 92 TYR A O 1
ATOM 760 N N . ARG A 1 93 ? -14.563 -7.679 -12.301 1.00 82.31 93 ARG A N 1
ATOM 761 C CA . ARG A 1 93 ? -15.134 -7.171 -13.551 1.00 82.31 93 ARG A CA 1
ATOM 762 C C . ARG A 1 93 ? -15.137 -5.644 -13.622 1.00 82.31 93 ARG A C 1
ATOM 764 O O . ARG A 1 93 ? -14.808 -5.096 -14.673 1.00 82.31 93 ARG A O 1
ATOM 771 N N . ALA A 1 94 ? -15.507 -4.977 -12.530 1.00 83.81 94 ALA A N 1
ATOM 772 C CA . ALA A 1 94 ? -15.594 -3.521 -12.466 1.00 83.81 94 ALA A CA 1
ATOM 773 C C . ALA A 1 94 ? -14.201 -2.864 -12.444 1.00 83.81 94 ALA A C 1
ATOM 775 O O . ALA A 1 94 ? -13.951 -1.911 -13.180 1.00 83.81 94 ALA A O 1
ATOM 776 N N . PHE A 1 95 ? -13.267 -3.414 -11.662 1.00 86.44 95 PHE A N 1
ATOM 777 C CA . PHE A 1 95 ? -11.971 -2.786 -11.380 1.00 86.44 95 PHE A CA 1
ATOM 778 C C . PHE A 1 95 ? -10.755 -3.554 -11.924 1.00 86.44 95 PHE A C 1
ATOM 780 O O . PHE A 1 95 ? -9.625 -3.083 -11.806 1.00 86.44 95 PHE A O 1
ATOM 787 N N . GLY A 1 96 ? -10.949 -4.699 -12.584 1.00 85.69 96 GLY A N 1
ATOM 788 C CA . GLY A 1 96 ? -9.847 -5.505 -13.121 1.00 85.69 96 GLY A CA 1
ATOM 789 C C . GLY A 1 96 ? -9.082 -4.831 -14.258 1.00 85.69 96 GLY A C 1
ATOM 790 O O . GLY A 1 96 ? -7.867 -4.975 -14.338 1.00 85.69 96 GLY A O 1
ATOM 791 N N . ARG A 1 97 ? -9.743 -4.037 -15.115 1.00 89.25 97 ARG A N 1
ATOM 792 C CA . ARG A 1 97 ? -9.066 -3.333 -16.224 1.00 89.25 97 ARG A CA 1
ATOM 793 C C . ARG A 1 97 ? -8.016 -2.318 -15.729 1.00 89.25 97 ARG A C 1
ATOM 795 O O . ARG A 1 97 ? -6.882 -2.398 -16.201 1.00 89.25 97 ARG A O 1
ATOM 802 N N . PRO A 1 98 ? -8.330 -1.404 -14.785 1.00 89.06 98 PRO A N 1
ATOM 803 C CA . PRO A 1 98 ? -7.323 -0.541 -14.162 1.00 89.06 98 PRO A CA 1
ATOM 804 C C . PRO A 1 98 ? -6.193 -1.301 -13.459 1.00 89.06 98 PRO A C 1
ATOM 806 O O . PRO A 1 98 ? -5.033 -0.919 -13.596 1.00 89.06 98 PRO A O 1
ATOM 809 N N . ILE A 1 99 ? -6.502 -2.394 -12.748 1.00 90.44 99 ILE A N 1
ATOM 810 C CA . ILE A 1 99 ? -5.487 -3.202 -12.049 1.00 90.44 99 ILE A CA 1
ATOM 811 C C . ILE A 1 99 ? -4.524 -3.850 -13.048 1.00 90.44 99 ILE A C 1
ATOM 813 O O . ILE A 1 99 ? -3.312 -3.795 -12.850 1.00 90.44 99 ILE A O 1
ATOM 817 N N . LEU A 1 100 ? -5.039 -4.406 -14.148 1.00 91.06 100 LEU A N 1
ATOM 818 C CA . LEU A 1 100 ? -4.211 -4.964 -15.218 1.00 91.06 100 LEU A CA 1
ATOM 819 C C . LEU A 1 100 ? -3.322 -3.887 -15.849 1.00 91.06 100 LEU A C 1
ATOM 821 O O . LEU A 1 100 ? -2.127 -4.111 -16.016 1.00 91.06 100 LEU A O 1
ATOM 825 N N . LEU A 1 101 ? -3.864 -2.695 -16.124 1.00 91.25 101 LEU A N 1
ATOM 826 C CA . LEU A 1 101 ? -3.071 -1.567 -16.620 1.00 91.25 101 LEU A CA 1
ATOM 827 C C . LEU A 1 101 ? -1.951 -1.187 -15.636 1.00 91.25 101 LEU A C 1
ATOM 829 O O . LEU A 1 101 ? -0.798 -1.038 -16.038 1.00 91.25 101 LEU A O 1
ATOM 833 N N . SER A 1 102 ? -2.258 -1.092 -14.341 1.00 92.56 102 SER A N 1
ATOM 834 C CA . SER A 1 102 ? -1.254 -0.823 -13.307 1.00 92.56 102 SER A CA 1
ATOM 835 C C . SER A 1 102 ? -0.160 -1.894 -13.264 1.00 92.56 102 SER A C 1
ATOM 837 O O . SER A 1 102 ? 1.026 -1.564 -13.194 1.00 92.56 102 SER A O 1
ATOM 839 N N . SER A 1 103 ? -0.545 -3.167 -13.362 1.00 92.00 103 SER A N 1
ATOM 840 C CA . SER A 1 103 ? 0.385 -4.294 -13.398 1.00 92.00 103 SER A CA 1
ATOM 841 C C . SER A 1 103 ? 1.301 -4.230 -14.624 1.00 92.00 103 SER A C 1
ATOM 843 O O . SER A 1 103 ? 2.506 -4.414 -14.484 1.00 92.00 103 SER A O 1
ATOM 845 N N . THR A 1 104 ? 0.787 -3.855 -15.803 1.00 92.50 104 THR A N 1
ATOM 846 C CA . THR A 1 104 ? 1.639 -3.670 -16.993 1.00 92.50 104 THR A CA 1
ATOM 847 C C . THR A 1 104 ? 2.670 -2.553 -16.822 1.00 92.50 104 THR A C 1
ATOM 849 O O . THR A 1 104 ? 3.830 -2.743 -17.184 1.00 92.50 104 THR A O 1
ATOM 852 N N . PHE A 1 105 ? 2.297 -1.417 -16.216 1.00 92.56 105 PHE A N 1
ATOM 853 C CA . PHE A 1 105 ? 3.257 -0.348 -15.913 1.00 92.56 105 PHE A CA 1
ATOM 854 C C . PHE A 1 105 ? 4.295 -0.776 -14.879 1.00 92.56 105 PHE A C 1
ATOM 856 O O . PHE A 1 105 ? 5.462 -0.415 -15.015 1.00 92.56 105 PHE A O 1
ATOM 863 N N . ARG A 1 106 ? 3.893 -1.574 -13.883 1.00 92.62 106 ARG A N 1
ATOM 864 C CA . ARG A 1 106 ? 4.814 -2.150 -12.902 1.00 92.62 106 ARG A CA 1
ATOM 865 C C . ARG A 1 106 ? 5.846 -3.052 -13.577 1.00 92.62 106 ARG A C 1
ATOM 867 O O . ARG A 1 106 ? 7.032 -2.812 -13.406 1.00 92.62 106 ARG A O 1
ATOM 874 N N . TYR A 1 107 ? 5.414 -4.013 -14.394 1.00 92.44 107 TYR A N 1
ATOM 875 C CA . TYR A 1 107 ? 6.337 -4.903 -15.104 1.00 92.44 107 TYR A CA 1
ATOM 876 C C . TYR A 1 107 ? 7.303 -4.141 -16.008 1.00 92.44 107 TYR A C 1
ATOM 878 O O . TYR A 1 107 ? 8.491 -4.451 -16.047 1.00 92.44 107 TYR A O 1
ATOM 886 N N . LEU A 1 108 ? 6.812 -3.122 -16.717 1.00 92.81 108 LEU A N 1
ATOM 887 C CA . LEU A 1 108 ? 7.663 -2.284 -17.554 1.00 92.81 108 LEU A CA 1
ATOM 888 C C . LEU A 1 108 ? 8.692 -1.514 -16.715 1.00 92.81 108 LEU A C 1
ATOM 890 O O . LEU A 1 108 ? 9.857 -1.444 -17.095 1.00 92.81 108 LEU A O 1
ATOM 894 N N . ALA A 1 109 ? 8.292 -0.986 -15.555 1.00 92.88 109 ALA A N 1
ATOM 895 C CA . ALA A 1 109 ? 9.217 -0.352 -14.623 1.00 92.88 109 ALA A CA 1
ATOM 896 C C . ALA A 1 109 ? 10.271 -1.345 -14.103 1.00 92.88 109 ALA A C 1
ATOM 898 O O . ALA A 1 109 ? 11.452 -1.012 -14.086 1.00 92.88 109 ALA A O 1
ATOM 899 N N . ASP A 1 110 ? 9.884 -2.567 -13.741 1.00 90.75 110 ASP A N 1
ATOM 900 C CA . ASP A 1 110 ? 10.820 -3.579 -13.241 1.00 90.75 110 ASP A CA 1
ATOM 901 C C . ASP A 1 110 ? 11.842 -3.978 -14.322 1.00 90.75 110 ASP A C 1
ATOM 903 O O . ASP A 1 110 ? 13.040 -4.048 -14.047 1.00 90.75 110 ASP A O 1
ATOM 907 N N . LEU A 1 111 ? 11.402 -4.137 -15.579 1.00 91.12 111 LEU A N 1
ATOM 908 C CA . LEU A 1 111 ? 12.286 -4.384 -16.726 1.00 91.12 111 LEU A CA 1
ATOM 909 C C . LEU A 1 111 ? 13.288 -3.245 -16.944 1.00 91.12 111 LEU A C 1
ATOM 911 O O . LEU A 1 111 ? 14.476 -3.496 -17.146 1.00 91.12 111 LEU A O 1
ATOM 915 N N . LEU A 1 112 ? 12.829 -1.994 -16.872 1.00 91.50 112 LEU A N 1
ATOM 916 C CA . LEU A 1 112 ? 13.711 -0.831 -16.967 1.00 91.50 112 LEU A CA 1
ATOM 917 C C . LEU A 1 112 ? 14.654 -0.719 -15.762 1.00 91.50 112 LEU A C 1
ATOM 919 O O . LEU A 1 112 ? 15.770 -0.229 -15.913 1.00 91.50 112 LEU A O 1
ATOM 923 N N . GLY A 1 113 ? 14.256 -1.216 -14.590 1.00 90.00 113 GLY A N 1
ATOM 924 C CA . GLY A 1 113 ? 15.121 -1.283 -13.413 1.00 90.00 113 GLY A CA 1
ATOM 925 C C . GLY A 1 113 ? 16.333 -2.186 -13.597 1.00 90.00 113 GLY A C 1
ATOM 926 O O . GLY A 1 113 ? 17.420 -1.854 -13.126 1.00 90.00 113 GLY A O 1
ATOM 927 N N . PHE A 1 114 ? 16.192 -3.272 -14.357 1.00 90.50 114 PHE A N 1
ATOM 928 C CA . PHE A 1 114 ? 17.320 -4.135 -14.714 1.00 90.50 114 PHE A CA 1
ATOM 929 C C . PHE A 1 114 ? 18.275 -3.503 -15.734 1.00 90.50 114 PHE A C 1
ATOM 931 O O . PHE A 1 114 ? 19.438 -3.906 -15.802 1.00 90.50 114 PHE A O 1
ATOM 938 N N . ALA A 1 115 ? 17.838 -2.481 -16.480 1.00 89.00 115 ALA A N 1
ATOM 939 C CA . ALA A 1 115 ? 18.725 -1.737 -17.372 1.00 89.00 115 ALA A CA 1
ATOM 940 C C . ALA A 1 115 ? 19.826 -0.992 -16.597 1.00 89.00 115 ALA A C 1
ATOM 942 O O . ALA A 1 115 ? 20.916 -0.811 -17.126 1.00 89.00 115 ALA A O 1
ATOM 943 N N . GLY A 1 116 ? 19.581 -0.617 -15.334 1.00 89.12 116 GLY A N 1
ATOM 944 C CA . GLY A 1 116 ? 20.565 0.053 -14.479 1.00 89.12 116 GLY A CA 1
ATOM 945 C C . GLY A 1 116 ? 21.863 -0.749 -14.305 1.00 89.12 116 GLY A C 1
ATOM 946 O O . GLY A 1 116 ? 22.911 -0.317 -14.790 1.00 89.12 116 GLY A O 1
ATOM 947 N N . PRO A 1 117 ? 21.809 -1.934 -13.665 1.00 89.31 117 PRO A N 1
ATOM 948 C CA . PRO A 1 117 ? 22.970 -2.809 -13.505 1.00 89.31 117 PRO A CA 1
ATOM 949 C C . PRO A 1 117 ? 23.620 -3.220 -14.833 1.00 89.31 117 PRO A C 1
ATOM 951 O O . PRO A 1 117 ? 24.845 -3.258 -14.924 1.00 89.31 117 PRO A O 1
ATOM 954 N N . LEU A 1 118 ? 22.816 -3.478 -15.873 1.00 87.88 118 LEU A N 1
ATOM 955 C CA . LEU A 1 118 ? 23.316 -3.817 -17.209 1.00 87.88 118 LEU A CA 1
ATOM 956 C C . LEU A 1 118 ? 24.150 -2.681 -17.810 1.00 87.88 118 LEU A C 1
ATOM 958 O O . LEU A 1 118 ? 25.277 -2.919 -18.245 1.00 87.88 118 LEU A O 1
ATOM 962 N N . CYS A 1 119 ? 23.648 -1.445 -17.776 1.00 88.94 119 CYS A N 1
ATOM 963 C CA . CYS A 1 119 ? 24.402 -0.290 -18.249 1.00 88.94 119 CYS A CA 1
ATOM 964 C C . CYS A 1 119 ? 25.681 -0.087 -17.420 1.00 88.94 119 CYS A C 1
ATOM 966 O O . CYS A 1 119 ? 26.755 0.108 -17.974 1.00 88.94 119 CYS A O 1
ATOM 968 N N . ILE A 1 120 ? 25.619 -0.201 -16.093 1.00 89.00 120 ILE A N 1
ATOM 969 C CA . ILE A 1 120 ? 26.821 -0.058 -15.255 1.00 89.00 120 ILE A CA 1
ATOM 970 C C . ILE A 1 120 ? 27.881 -1.101 -15.637 1.00 89.00 120 ILE A C 1
ATOM 972 O O . ILE A 1 120 ? 29.043 -0.744 -15.825 1.00 89.00 120 ILE A O 1
ATOM 976 N N . SER A 1 121 ? 27.486 -2.365 -15.828 1.00 87.06 121 SER A N 1
ATOM 977 C CA . SER A 1 121 ? 28.414 -3.413 -16.268 1.00 87.06 121 SER A CA 1
ATOM 978 C C . SER A 1 121 ? 29.025 -3.123 -17.646 1.00 87.06 121 SER A C 1
ATOM 980 O O . SER A 1 121 ? 30.231 -3.281 -17.814 1.00 87.06 121 SER A O 1
ATOM 982 N N . GLY A 1 122 ? 28.237 -2.604 -18.597 1.00 85.50 122 GLY A N 1
ATOM 983 C CA . GLY A 1 122 ? 28.719 -2.225 -19.929 1.00 85.50 122 GLY A CA 1
ATOM 984 C C . GLY A 1 122 ? 29.682 -1.032 -19.926 1.00 85.50 122 GLY A C 1
ATOM 985 O O . GLY A 1 122 ? 30.652 -1.040 -20.682 1.00 85.50 122 GLY A O 1
ATOM 986 N N . ILE A 1 123 ? 29.462 -0.034 -19.056 1.00 87.19 123 ILE A N 1
ATOM 987 C CA . ILE A 1 123 ? 30.396 1.092 -18.861 1.00 87.19 123 ILE A CA 1
ATOM 988 C C . ILE A 1 123 ? 31.730 0.587 -18.306 1.00 87.19 123 ILE A C 1
ATOM 990 O O . ILE A 1 123 ? 32.785 1.005 -18.781 1.00 87.19 123 ILE A O 1
ATOM 994 N N . ILE A 1 124 ? 31.697 -0.307 -17.311 1.00 86.88 124 ILE A N 1
ATOM 995 C CA . ILE A 1 124 ? 32.913 -0.851 -16.688 1.00 86.88 124 ILE A CA 1
ATOM 996 C C . ILE A 1 124 ? 33.706 -1.689 -17.698 1.00 86.88 124 ILE A C 1
ATOM 998 O O . ILE A 1 124 ? 34.914 -1.497 -17.834 1.00 86.88 124 ILE A O 1
ATOM 1002 N N . ASP A 1 125 ? 33.030 -2.563 -18.446 1.00 84.00 125 ASP A N 1
ATOM 1003 C CA . ASP A 1 125 ? 33.660 -3.409 -19.465 1.00 84.00 125 ASP A CA 1
ATOM 1004 C C . ASP A 1 125 ? 34.298 -2.559 -20.580 1.00 84.00 125 ASP A C 1
ATOM 1006 O O . ASP A 1 125 ? 35.472 -2.720 -20.926 1.00 84.00 125 ASP A O 1
ATOM 1010 N N . SER A 1 126 ? 33.580 -1.538 -21.056 1.00 79.19 126 SER A N 1
ATOM 1011 C CA . SER A 1 126 ? 34.078 -0.607 -22.078 1.00 79.19 126 SER A CA 1
ATOM 1012 C C . SER A 1 126 ? 35.247 0.250 -21.582 1.00 79.19 126 SER A C 1
ATOM 1014 O O . SER A 1 126 ? 36.172 0.525 -22.346 1.00 79.19 126 SER A O 1
ATOM 1016 N N . LEU A 1 127 ? 35.265 0.634 -20.298 1.00 81.56 127 LEU A N 1
ATOM 1017 C CA . LEU A 1 127 ? 36.407 1.319 -19.687 1.00 81.56 127 LEU A CA 1
ATOM 1018 C C . LEU A 1 127 ? 37.645 0.414 -19.626 1.00 81.56 127 LEU A C 1
ATOM 1020 O O . LEU A 1 127 ? 38.744 0.892 -19.893 1.00 81.56 127 LEU A O 1
ATOM 1024 N N . SER A 1 128 ? 37.460 -0.875 -19.330 1.00 79.50 128 SER A N 1
ATOM 1025 C CA . SER A 1 128 ? 38.552 -1.851 -19.239 1.00 79.50 128 SER A CA 1
ATOM 1026 C C . SER A 1 128 ? 39.145 -2.264 -20.595 1.00 79.50 128 SER A C 1
ATOM 1028 O O . SER A 1 128 ? 40.303 -2.661 -20.656 1.00 79.50 128 SER A O 1
ATOM 1030 N N . THR A 1 129 ? 38.386 -2.119 -21.690 1.00 70.00 129 THR A N 1
ATOM 1031 C CA . THR A 1 129 ? 38.769 -2.593 -23.038 1.00 70.00 129 THR A CA 1
ATOM 1032 C C . THR A 1 129 ? 39.280 -1.470 -23.966 1.00 70.00 129 THR A C 1
ATOM 1034 O O . THR A 1 129 ? 39.527 -1.698 -25.150 1.00 70.00 129 THR A O 1
ATOM 1037 N N . ASN A 1 130 ? 39.441 -0.238 -23.465 1.00 58.84 130 ASN A N 1
ATOM 1038 C CA . ASN A 1 130 ? 39.750 0.960 -24.268 1.00 58.84 130 ASN A CA 1
ATOM 1039 C C . ASN A 1 130 ? 41.140 0.987 -24.954 1.00 58.84 130 ASN A C 1
ATOM 1041 O O . ASN A 1 130 ? 41.432 1.952 -25.660 1.00 58.84 130 ASN A O 1
ATOM 1045 N N . ASP A 1 131 ? 41.960 -0.062 -24.842 1.00 54.06 131 ASP A N 1
ATOM 1046 C CA . ASP A 1 131 ? 43.318 -0.117 -25.412 1.00 54.06 131 ASP A CA 1
ATOM 1047 C C . ASP A 1 131 ? 43.395 -0.463 -26.917 1.00 54.06 131 ASP A C 1
ATOM 1049 O O . ASP A 1 131 ? 44.487 -0.554 -27.473 1.00 54.06 131 ASP A O 1
ATOM 1053 N N . SER A 1 132 ? 42.278 -0.636 -27.642 1.00 52.12 132 SER A N 1
ATOM 1054 C CA . SER A 1 132 ? 42.345 -0.993 -29.078 1.00 52.12 132 SER A CA 1
ATOM 1055 C C . SER A 1 132 ? 41.224 -0.421 -29.959 1.00 52.12 132 SER A C 1
ATOM 1057 O O . SER A 1 132 ? 40.458 -1.141 -30.600 1.00 52.12 132 SER A O 1
ATOM 1059 N N . LYS A 1 133 ? 41.136 0.910 -30.077 1.00 55.91 133 LYS A N 1
ATOM 1060 C CA . LYS A 1 133 ? 40.266 1.547 -31.087 1.00 55.91 133 LYS A CA 1
ATOM 1061 C C . LYS A 1 133 ? 40.875 1.442 -32.492 1.00 55.91 133 LYS A C 1
ATOM 1063 O O . LYS A 1 133 ? 41.594 2.328 -32.936 1.00 55.91 133 LYS A O 1
ATOM 1068 N N . SER A 1 134 ? 40.549 0.371 -33.218 1.00 48.25 134 SER A N 1
ATOM 1069 C CA . SER A 1 134 ? 40.682 0.344 -34.682 1.00 48.25 134 SER A CA 1
ATOM 1070 C C . SER A 1 134 ? 39.525 1.114 -35.320 1.00 48.25 134 SER A C 1
ATOM 1072 O O . SER A 1 134 ? 38.368 0.704 -35.227 1.00 48.25 134 SER A O 1
ATOM 1074 N N . THR A 1 135 ? 39.844 2.227 -35.974 1.00 50.03 135 THR A N 1
ATOM 1075 C CA . THR A 1 135 ? 38.920 3.107 -36.698 1.00 50.03 135 THR A CA 1
ATOM 1076 C C . THR A 1 135 ? 38.271 2.357 -37.865 1.00 50.03 135 THR A C 1
ATOM 1078 O O . THR A 1 135 ? 38.851 2.244 -38.943 1.00 50.03 135 THR A O 1
ATOM 1081 N N . LYS A 1 136 ? 37.067 1.809 -37.666 1.00 55.72 136 LYS A N 1
ATOM 1082 C CA . LYS A 1 136 ? 36.247 1.261 -38.756 1.00 55.72 136 LYS A CA 1
ATOM 1083 C C . LYS A 1 136 ? 35.205 2.302 -39.191 1.00 55.72 136 LYS A C 1
ATOM 1085 O O . LYS A 1 136 ? 34.584 2.915 -38.328 1.00 55.72 136 LYS A O 1
ATOM 1090 N N . PRO A 1 137 ? 34.976 2.491 -40.503 1.00 56.62 137 PRO A N 1
ATOM 1091 C CA . PRO A 1 137 ? 34.107 3.550 -41.027 1.00 56.62 137 PRO A CA 1
ATOM 1092 C C . PRO A 1 137 ? 32.595 3.273 -40.905 1.00 56.62 137 PRO A C 1
ATOM 1094 O O . PRO A 1 137 ? 31.798 4.146 -41.233 1.00 56.62 137 PRO A O 1
ATOM 1097 N N . PHE A 1 138 ? 32.175 2.098 -40.416 1.00 56.25 138 PHE A N 1
ATOM 1098 C CA . PHE A 1 138 ? 30.760 1.752 -40.240 1.00 56.25 138 PHE A CA 1
ATOM 1099 C C . PHE A 1 138 ? 30.453 1.425 -38.776 1.00 56.25 138 PHE A C 1
ATOM 1101 O O . PHE A 1 138 ? 30.974 0.456 -38.224 1.00 56.25 138 PHE A O 1
ATOM 1108 N N . LEU A 1 139 ? 29.579 2.226 -38.160 1.00 59.12 139 LEU A N 1
ATOM 1109 C CA . LEU A 1 139 ? 29.047 1.994 -36.817 1.00 59.12 139 LEU A CA 1
ATOM 1110 C C . LEU A 1 139 ? 28.057 0.824 -36.855 1.00 59.12 139 LEU A C 1
ATOM 1112 O O . LEU A 1 139 ? 26.920 0.964 -37.305 1.00 59.12 139 LEU A O 1
ATOM 1116 N N . THR A 1 140 ? 28.480 -0.340 -36.366 1.00 72.81 140 THR A N 1
ATOM 1117 C CA . THR A 1 140 ? 27.564 -1.453 -36.090 1.00 72.81 140 THR A CA 1
ATOM 1118 C C . THR A 1 140 ? 26.769 -1.130 -34.820 1.00 72.81 140 THR A C 1
ATOM 1120 O O . THR A 1 140 ? 27.317 -0.555 -33.883 1.00 72.81 140 THR A O 1
ATOM 1123 N N . SER A 1 141 ? 25.492 -1.524 -34.722 1.00 69.12 141 SER A N 1
ATOM 1124 C CA . SER A 1 141 ? 24.642 -1.246 -33.541 1.00 69.12 141 SER A CA 1
ATOM 1125 C C . SER A 1 141 ? 25.260 -1.711 -32.211 1.00 69.12 141 SER A C 1
ATOM 1127 O O . SER A 1 141 ? 24.983 -1.142 -31.160 1.00 69.12 141 SER A O 1
ATOM 1129 N N . ARG A 1 142 ? 26.131 -2.728 -32.259 1.00 67.44 142 ARG A N 1
ATOM 1130 C CA . ARG A 1 142 ? 26.900 -3.222 -31.108 1.00 67.44 142 ARG A CA 1
ATOM 1131 C C . ARG A 1 142 ? 28.040 -2.293 -30.690 1.00 67.44 142 ARG A C 1
ATOM 1133 O O . ARG A 1 142 ? 28.342 -2.251 -29.509 1.00 67.44 142 ARG A O 1
ATOM 1140 N N . ASP A 1 143 ? 28.647 -1.564 -31.621 1.00 67.62 143 ASP A N 1
ATOM 1141 C CA . ASP A 1 143 ? 29.716 -0.605 -31.321 1.00 67.62 143 ASP A CA 1
ATOM 1142 C C . ASP A 1 143 ? 29.135 0.712 -30.787 1.00 67.62 143 ASP A C 1
ATOM 1144 O O . ASP A 1 143 ? 29.716 1.323 -29.897 1.00 67.62 143 ASP A O 1
ATOM 1148 N N . PHE A 1 144 ? 27.933 1.096 -31.238 1.00 70.62 144 PHE A N 1
ATOM 1149 C CA . PHE A 1 144 ? 27.194 2.235 -30.680 1.00 70.62 144 PHE A CA 1
ATOM 1150 C C . PHE A 1 144 ? 26.813 2.022 -29.206 1.00 70.62 144 PHE A C 1
ATOM 1152 O O . PHE A 1 144 ? 26.948 2.929 -28.392 1.00 70.62 144 PHE A O 1
ATOM 1159 N N . LEU A 1 145 ? 26.392 0.805 -28.840 1.00 70.12 145 LEU A N 1
ATOM 1160 C CA . LEU A 1 145 ? 26.098 0.441 -27.448 1.00 70.12 145 LEU A CA 1
ATOM 1161 C C . LEU A 1 145 ? 27.351 0.217 -26.584 1.00 70.12 145 LEU A C 1
ATOM 1163 O O . LEU A 1 145 ? 27.209 -0.021 -25.393 1.00 70.12 145 LEU A O 1
ATOM 1167 N N . LYS A 1 146 ? 28.562 0.284 -27.147 1.00 71.69 146 LYS A N 1
ATOM 1168 C CA . LYS A 1 146 ? 29.825 0.223 -26.390 1.00 71.69 146 LYS A CA 1
ATOM 1169 C C . LYS A 1 146 ? 30.401 1.601 -26.072 1.00 71.69 146 LYS A C 1
ATOM 1171 O O . LYS A 1 146 ? 31.376 1.696 -25.335 1.00 71.69 146 LYS A O 1
ATOM 1176 N N . ASP A 1 147 ? 29.841 2.672 -26.634 1.00 81.25 147 ASP A N 1
ATOM 1177 C CA . ASP A 1 147 ? 30.302 4.014 -26.305 1.00 81.25 147 ASP A CA 1
ATOM 1178 C C . ASP A 1 147 ? 29.796 4.434 -24.917 1.00 81.25 147 ASP A C 1
ATOM 1180 O O . ASP A 1 147 ? 28.596 4.403 -24.625 1.00 81.25 147 ASP A O 1
ATOM 1184 N N . ASN A 1 148 ? 30.722 4.863 -24.060 1.00 82.12 148 ASN A N 1
ATOM 1185 C CA . ASN A 1 148 ? 30.459 5.183 -22.658 1.00 82.12 148 ASN A CA 1
ATOM 1186 C C . ASN A 1 148 ? 29.434 6.316 -22.507 1.00 82.12 148 ASN A C 1
ATOM 1188 O O . ASN A 1 148 ? 28.568 6.262 -21.633 1.00 82.12 148 ASN A O 1
ATOM 1192 N N . TYR A 1 149 ? 29.507 7.332 -23.373 1.00 86.25 149 TYR A N 1
ATOM 1193 C CA . TYR A 1 149 ? 28.590 8.473 -23.340 1.00 86.25 149 TYR A CA 1
ATOM 1194 C C . TYR A 1 149 ? 27.168 8.073 -23.740 1.00 86.25 149 TYR A C 1
ATOM 1196 O O . TYR A 1 149 ? 26.204 8.475 -23.086 1.00 86.25 149 TYR A O 1
ATOM 1204 N N . VAL A 1 150 ? 27.033 7.236 -24.772 1.00 87.62 150 VAL A N 1
ATOM 1205 C CA . VAL A 1 150 ? 25.738 6.710 -25.222 1.00 87.62 150 VAL A CA 1
ATOM 1206 C C . VAL A 1 150 ? 25.095 5.873 -24.121 1.00 87.62 150 VAL A C 1
ATOM 1208 O O . VAL A 1 150 ? 23.916 6.060 -23.815 1.00 87.62 150 VAL A O 1
ATOM 1211 N N . LEU A 1 151 ? 25.868 4.997 -23.476 1.00 86.06 151 LEU A N 1
ATOM 1212 C CA . LEU A 1 151 ? 25.357 4.141 -22.412 1.00 86.06 151 LEU A CA 1
ATOM 1213 C C . LEU A 1 151 ? 24.963 4.935 -21.152 1.00 86.06 151 LEU A C 1
ATOM 1215 O O . LEU A 1 151 ? 23.969 4.605 -20.504 1.00 86.06 151 LEU A O 1
ATOM 1219 N N . ALA A 1 152 ? 25.686 6.014 -20.830 1.00 89.12 152 ALA A N 1
ATOM 1220 C CA . ALA A 1 152 ? 25.340 6.917 -19.731 1.00 89.12 152 ALA A CA 1
ATOM 1221 C C . ALA A 1 152 ? 24.032 7.687 -19.992 1.00 89.12 152 ALA A C 1
ATOM 1223 O O . ALA A 1 152 ? 23.177 7.778 -19.108 1.00 89.12 152 ALA A O 1
ATOM 1224 N N . VAL A 1 153 ? 23.829 8.196 -21.214 1.00 91.50 153 VAL A N 1
ATOM 1225 C CA . VAL A 1 153 ? 22.566 8.848 -21.607 1.00 91.50 153 VAL A CA 1
ATOM 1226 C C . VAL A 1 153 ? 21.413 7.843 -21.609 1.00 91.50 153 VAL A C 1
ATOM 1228 O O . VAL A 1 153 ? 20.321 8.153 -21.129 1.00 91.50 153 VAL A O 1
ATOM 1231 N N . LEU A 1 154 ? 21.654 6.620 -22.088 1.00 90.88 154 LEU A N 1
ATOM 1232 C CA . LEU A 1 154 ? 20.670 5.541 -22.059 1.00 90.88 154 LEU A CA 1
ATOM 1233 C C . LEU A 1 154 ? 20.270 5.181 -20.622 1.00 90.88 154 LEU A C 1
ATOM 1235 O O . LEU A 1 154 ? 19.079 5.057 -20.342 1.00 90.88 154 LEU A O 1
ATOM 1239 N N . LEU A 1 155 ? 21.240 5.072 -19.708 1.00 91.88 155 LEU A N 1
ATOM 1240 C CA . LEU A 1 155 ? 20.998 4.848 -18.282 1.00 91.88 155 LEU A CA 1
ATOM 1241 C C . LEU A 1 155 ? 20.127 5.960 -17.682 1.00 91.88 155 LEU A C 1
ATOM 1243 O O . LEU A 1 155 ? 19.143 5.670 -17.005 1.00 91.88 155 LEU A O 1
ATOM 1247 N N . PHE A 1 156 ? 20.447 7.226 -17.959 1.00 93.50 156 PHE A N 1
ATOM 1248 C CA . PHE A 1 156 ? 19.672 8.367 -17.469 1.00 93.50 156 PHE A CA 1
ATOM 1249 C C . PHE A 1 156 ? 18.210 8.325 -17.945 1.00 93.50 156 PHE A C 1
ATOM 1251 O O . PHE A 1 156 ? 17.286 8.450 -17.135 1.00 93.50 156 PHE A O 1
ATOM 1258 N N . LEU A 1 157 ? 17.986 8.086 -19.241 1.00 93.69 157 LEU A N 1
ATOM 1259 C CA . LEU A 1 157 ? 16.639 7.975 -19.810 1.00 93.69 157 LEU A CA 1
ATOM 1260 C C . LEU A 1 157 ? 15.878 6.763 -19.260 1.00 93.69 157 LEU A C 1
ATOM 1262 O O . LEU A 1 157 ? 14.695 6.884 -18.931 1.00 93.69 157 LEU A O 1
ATOM 1266 N N . ALA A 1 158 ? 16.550 5.617 -19.114 1.00 93.50 158 ALA A N 1
ATOM 1267 C CA . ALA A 1 158 ? 15.964 4.408 -18.545 1.00 93.50 158 ALA A CA 1
ATOM 1268 C C . ALA A 1 158 ? 15.517 4.628 -17.094 1.00 93.50 158 ALA A C 1
ATOM 1270 O O . ALA A 1 158 ? 14.395 4.265 -16.750 1.00 93.50 158 ALA A O 1
ATOM 1271 N N . LEU A 1 159 ? 16.333 5.291 -16.267 1.00 93.31 159 LEU A N 1
ATOM 1272 C CA . LEU A 1 159 ? 15.995 5.590 -14.872 1.00 93.31 159 LEU A CA 1
ATOM 1273 C C . LEU A 1 159 ? 14.808 6.557 -14.756 1.00 93.31 159 LEU A C 1
ATOM 1275 O O . LEU A 1 159 ? 13.901 6.319 -13.960 1.00 93.31 159 LEU A O 1
ATOM 1279 N N . ILE A 1 160 ? 14.756 7.626 -15.558 1.00 94.12 160 ILE A N 1
ATOM 1280 C CA . ILE A 1 160 ? 13.608 8.552 -15.543 1.00 94.12 160 ILE A CA 1
ATOM 1281 C C . ILE A 1 160 ? 12.323 7.821 -15.933 1.00 94.12 160 ILE A C 1
ATOM 1283 O O . ILE A 1 160 ? 11.286 7.970 -15.277 1.00 94.12 160 ILE A O 1
ATOM 1287 N N . LEU A 1 161 ? 12.387 7.011 -16.989 1.00 93.38 161 LEU A N 1
ATOM 1288 C CA . LEU A 1 161 ? 11.234 6.279 -17.492 1.00 93.38 161 LEU A CA 1
ATOM 1289 C C . LEU A 1 161 ? 10.785 5.189 -16.502 1.00 93.38 161 LEU A C 1
ATOM 1291 O O . LEU A 1 161 ? 9.588 5.072 -16.235 1.00 93.38 161 LEU A O 1
ATOM 1295 N N . GLN A 1 162 ? 11.731 4.487 -15.868 1.00 94.56 162 GLN A N 1
ATOM 1296 C CA . GLN A 1 162 ? 11.479 3.544 -14.775 1.00 94.56 162 GLN A CA 1
ATOM 1297 C C . GLN A 1 162 ? 10.686 4.208 -13.647 1.00 94.56 162 GLN A C 1
ATOM 1299 O O . GLN A 1 162 ? 9.617 3.728 -13.268 1.00 94.56 162 GLN A O 1
ATOM 1304 N N . ARG A 1 163 ? 11.193 5.328 -13.113 1.00 93.56 163 ARG A N 1
ATOM 1305 C CA . ARG A 1 163 ? 10.562 6.051 -11.996 1.00 93.56 163 ARG A CA 1
ATOM 1306 C C . ARG A 1 163 ? 9.170 6.546 -12.354 1.00 93.56 163 ARG A C 1
ATOM 1308 O O . ARG A 1 163 ? 8.251 6.449 -11.545 1.00 93.56 163 ARG A O 1
ATOM 1315 N N . THR A 1 164 ? 9.012 7.032 -13.579 1.00 93.06 164 THR A N 1
ATOM 1316 C CA . THR A 1 164 ? 7.737 7.550 -14.072 1.00 93.06 164 THR A CA 1
ATOM 1317 C C . THR A 1 164 ? 6.687 6.444 -14.176 1.00 93.06 164 THR A C 1
ATOM 1319 O O . THR A 1 164 ? 5.568 6.617 -13.691 1.00 93.06 164 THR A O 1
ATOM 1322 N N . PHE A 1 165 ? 7.032 5.285 -14.748 1.00 93.25 165 PHE A N 1
ATOM 1323 C CA . PHE A 1 165 ? 6.106 4.151 -14.833 1.00 93.25 165 PHE A CA 1
ATOM 1324 C C . PHE A 1 165 ? 5.778 3.550 -13.470 1.00 93.25 165 PHE A C 1
ATOM 1326 O O . PHE A 1 165 ? 4.619 3.217 -13.219 1.00 93.25 165 PHE A O 1
ATOM 1333 N N . LEU A 1 166 ? 6.760 3.480 -12.571 1.00 91.69 166 LEU A N 1
ATOM 1334 C CA . LEU A 1 166 ? 6.554 3.029 -11.199 1.00 91.69 166 LEU A CA 1
ATOM 1335 C C . LEU A 1 166 ? 5.530 3.915 -10.471 1.00 91.69 166 LEU A C 1
ATOM 1337 O O . LEU A 1 166 ? 4.564 3.415 -9.894 1.00 91.69 166 LEU A O 1
ATOM 1341 N N . GLN A 1 167 ? 5.695 5.238 -10.557 1.00 92.31 167 GLN A N 1
ATOM 1342 C CA . GLN A 1 167 ? 4.781 6.192 -9.930 1.00 92.31 167 GLN A CA 1
ATOM 1343 C C . GLN A 1 167 ? 3.390 6.173 -10.579 1.00 92.31 167 GLN A C 1
ATOM 1345 O O . GLN A 1 167 ? 2.379 6.282 -9.885 1.00 92.31 167 GLN A O 1
ATOM 1350 N N . ALA A 1 168 ? 3.317 6.013 -11.904 1.00 91.31 168 ALA A N 1
ATOM 1351 C CA . ALA A 1 168 ? 2.050 5.853 -12.612 1.00 91.31 168 ALA A CA 1
ATOM 1352 C C . ALA A 1 168 ? 1.306 4.578 -12.177 1.00 91.31 168 ALA A C 1
ATOM 1354 O O . ALA A 1 168 ? 0.102 4.635 -11.927 1.00 91.31 168 ALA A O 1
ATOM 1355 N N . SER A 1 169 ? 2.014 3.450 -12.031 1.00 92.44 169 SER A N 1
ATOM 1356 C CA . SER A 1 169 ? 1.458 2.197 -11.503 1.00 92.44 169 SER A CA 1
ATOM 1357 C C . SER A 1 169 ? 0.874 2.400 -10.104 1.00 92.44 169 SER A C 1
ATOM 1359 O O . SER A 1 169 ? -0.302 2.104 -9.880 1.00 92.44 169 SER A O 1
ATOM 1361 N N . TYR A 1 170 ? 1.644 2.988 -9.178 1.00 91.81 170 TYR A N 1
ATOM 1362 C CA . TYR A 1 170 ? 1.159 3.258 -7.822 1.00 91.81 170 TYR A CA 1
ATOM 1363 C C . TYR A 1 170 ? -0.110 4.102 -7.816 1.00 91.81 170 TYR A C 1
ATOM 1365 O O . TYR A 1 170 ? -1.079 3.746 -7.147 1.00 91.81 170 TYR A O 1
ATOM 1373 N N . TYR A 1 171 ? -0.134 5.184 -8.591 1.00 92.38 171 TYR A N 1
ATOM 1374 C CA . TYR A 1 171 ? -1.297 6.058 -8.660 1.00 92.38 171 TYR A CA 1
ATOM 1375 C C . TYR A 1 171 ? -2.544 5.344 -9.185 1.00 92.38 171 TYR A C 1
ATOM 1377 O O . TYR A 1 171 ? -3.589 5.440 -8.546 1.00 92.38 171 TYR A O 1
ATOM 1385 N N . VAL A 1 172 ? -2.442 4.580 -10.281 1.00 91.69 172 VAL A N 1
ATOM 1386 C CA . VAL A 1 172 ? -3.586 3.830 -10.833 1.00 91.69 172 VAL A CA 1
ATOM 1387 C C . VAL A 1 172 ? -4.126 2.827 -9.810 1.00 91.69 172 VAL A C 1
ATOM 1389 O O . VAL A 1 172 ? -5.343 2.682 -9.669 1.00 91.69 172 VAL A O 1
ATOM 1392 N N . THR A 1 173 ? -3.253 2.157 -9.054 1.00 91.69 173 THR A N 1
ATOM 1393 C CA . THR A 1 173 ? -3.685 1.209 -8.017 1.00 91.69 173 THR A CA 1
ATOM 1394 C C . THR A 1 173 ? -4.353 1.910 -6.836 1.00 91.69 173 THR A C 1
ATOM 1396 O O . THR A 1 173 ? -5.402 1.456 -6.380 1.00 91.69 173 THR A O 1
ATOM 1399 N N . ILE A 1 174 ? -3.787 3.025 -6.360 1.00 91.50 174 ILE A N 1
ATOM 1400 C CA . ILE A 1 174 ? -4.363 3.824 -5.267 1.00 91.50 174 ILE A CA 1
ATOM 1401 C C . ILE A 1 174 ? -5.736 4.365 -5.674 1.00 91.50 174 ILE A C 1
ATOM 1403 O O . ILE A 1 174 ? -6.705 4.199 -4.936 1.00 91.50 174 ILE A O 1
ATOM 1407 N N . GLU A 1 175 ? -5.838 4.958 -6.864 1.00 90.94 175 GLU A N 1
ATOM 1408 C CA . GLU A 1 175 ? -7.097 5.441 -7.437 1.00 90.94 175 GLU A CA 1
ATOM 1409 C C . GLU A 1 175 ? -8.150 4.326 -7.468 1.00 90.94 175 GLU A C 1
ATOM 1411 O O . GLU A 1 175 ? -9.270 4.502 -6.985 1.00 90.94 175 GLU A O 1
ATOM 1416 N N . THR A 1 176 ? -7.779 3.155 -7.985 1.00 91.38 176 THR A N 1
ATOM 1417 C CA . THR A 1 176 ? -8.690 2.012 -8.094 1.00 91.38 176 THR A CA 1
ATOM 1418 C C . THR A 1 176 ? -9.125 1.498 -6.720 1.00 91.38 176 THR A C 1
ATOM 1420 O O . THR A 1 176 ? -10.305 1.210 -6.522 1.00 91.38 176 THR A O 1
ATOM 1423 N N . GLY A 1 177 ? -8.208 1.433 -5.749 1.00 92.19 177 GLY A N 1
ATOM 1424 C CA . GLY A 1 177 ? -8.512 1.040 -4.372 1.00 92.19 177 GLY A CA 1
ATOM 1425 C C . GLY A 1 177 ? -9.490 1.997 -3.686 1.00 92.19 177 GLY A C 1
ATOM 1426 O O . GLY A 1 177 ? -10.440 1.550 -3.041 1.00 92.19 177 GLY A O 1
ATOM 1427 N N . ILE A 1 178 ? -9.309 3.310 -3.862 1.00 91.81 178 ILE A N 1
ATOM 1428 C CA . ILE A 1 178 ? -10.214 4.332 -3.312 1.00 91.81 178 ILE A CA 1
ATOM 1429 C C . ILE A 1 178 ? -11.597 4.242 -3.969 1.00 91.81 178 ILE A C 1
ATOM 1431 O O . ILE A 1 178 ? -12.613 4.255 -3.269 1.00 91.81 178 ILE A O 1
ATOM 1435 N N . ASN A 1 179 ? -11.651 4.097 -5.297 1.00 91.31 179 ASN A N 1
ATOM 1436 C CA . ASN A 1 179 ? -12.905 3.951 -6.040 1.00 91.31 179 ASN A CA 1
ATOM 1437 C C . ASN A 1 179 ? -13.683 2.696 -5.612 1.00 91.31 179 ASN A C 1
ATOM 1439 O O . ASN A 1 179 ? -14.897 2.767 -5.398 1.00 91.31 179 ASN A O 1
ATOM 1443 N N . LEU A 1 180 ? -12.983 1.572 -5.413 1.00 90.31 180 LEU A N 1
ATOM 1444 C CA . LEU A 1 180 ? -13.560 0.344 -4.870 1.00 90.31 180 LEU A CA 1
ATOM 1445 C C . LEU A 1 180 ? -14.129 0.569 -3.468 1.00 90.31 180 LEU A C 1
ATOM 1447 O O . LEU A 1 180 ? -15.278 0.215 -3.207 1.00 90.31 180 LEU A O 1
ATOM 1451 N N . ARG A 1 181 ? -13.341 1.167 -2.566 1.00 91.50 181 ARG A N 1
ATOM 1452 C CA . ARG A 1 181 ? -13.782 1.454 -1.198 1.00 91.50 181 ARG A CA 1
ATOM 1453 C C . ARG A 1 181 ? -15.058 2.296 -1.212 1.00 91.50 181 ARG A C 1
ATOM 1455 O O . ARG A 1 181 ? -16.010 1.949 -0.519 1.00 91.50 181 ARG A O 1
ATOM 1462 N N . GLY A 1 182 ? -15.112 3.338 -2.045 1.00 91.25 182 GLY A N 1
ATOM 1463 C CA . GLY A 1 182 ? -16.301 4.174 -2.231 1.00 91.25 182 GLY A CA 1
ATOM 1464 C C . GLY A 1 182 ? -17.534 3.396 -2.713 1.00 91.25 182 GLY A C 1
ATOM 1465 O O . GLY A 1 182 ? -18.625 3.597 -2.180 1.00 91.25 182 GLY A O 1
ATOM 1466 N N . ALA A 1 183 ? -17.368 2.473 -3.667 1.00 90.00 183 ALA A N 1
ATOM 1467 C CA . ALA A 1 183 ? -18.453 1.601 -4.129 1.00 90.00 183 ALA A CA 1
ATOM 1468 C C . ALA A 1 183 ? -18.932 0.635 -3.034 1.00 90.00 183 ALA A C 1
ATOM 1470 O O . ALA A 1 183 ? -20.134 0.468 -2.843 1.00 90.00 183 ALA A O 1
ATOM 1471 N N . LEU A 1 184 ? -18.005 0.026 -2.287 1.00 89.25 184 LEU A N 1
ATOM 1472 C CA . LEU A 1 184 ? -18.319 -0.886 -1.185 1.00 89.25 184 LEU A CA 1
ATOM 1473 C C . LEU A 1 184 ? -19.072 -0.182 -0.061 1.00 89.25 184 LEU A C 1
ATOM 1475 O O . LEU A 1 184 ? -20.073 -0.710 0.409 1.00 89.25 184 LEU A O 1
ATOM 1479 N N . LEU A 1 185 ? -18.645 1.022 0.324 1.00 90.81 185 LEU A N 1
ATOM 1480 C CA . LEU A 1 185 ? -19.359 1.867 1.285 1.00 90.81 185 LEU A CA 1
ATOM 1481 C C . LEU A 1 185 ? -20.808 2.110 0.844 1.00 90.81 185 LEU A C 1
ATOM 1483 O O . LEU A 1 185 ? -21.727 1.929 1.639 1.00 90.81 185 LEU A O 1
ATOM 1487 N N . ALA A 1 186 ? -21.021 2.458 -0.428 1.00 89.88 186 ALA A N 1
ATOM 1488 C CA . ALA A 1 186 ? -22.360 2.664 -0.975 1.00 89.88 186 ALA A CA 1
ATOM 1489 C C . ALA A 1 186 ? -23.197 1.368 -0.994 1.00 89.88 186 ALA A C 1
ATOM 1491 O O . ALA A 1 186 ? -24.371 1.397 -0.626 1.00 89.88 186 ALA A O 1
ATOM 1492 N N . MET A 1 187 ? -22.601 0.226 -1.360 1.00 86.75 187 MET A N 1
ATOM 1493 C CA . MET A 1 187 ? -23.269 -1.085 -1.343 1.00 86.75 187 MET A CA 1
ATOM 1494 C C . MET A 1 187 ? -23.653 -1.527 0.068 1.00 86.75 187 MET A C 1
ATOM 1496 O O . MET A 1 187 ? -24.788 -1.950 0.288 1.00 86.75 187 MET A O 1
ATOM 1500 N N . ILE A 1 188 ? -22.738 -1.390 1.029 1.00 88.12 188 ILE A N 1
ATOM 1501 C CA . ILE A 1 188 ? -22.992 -1.694 2.439 1.00 88.12 188 ILE A CA 1
ATOM 1502 C C . ILE A 1 188 ? -24.114 -0.793 2.958 1.00 88.12 188 ILE A C 1
ATOM 1504 O O . ILE A 1 188 ? -25.056 -1.289 3.565 1.00 88.12 188 ILE A O 1
ATOM 1508 N N . TYR A 1 189 ? -24.078 0.506 2.655 1.00 89.06 189 TYR A N 1
ATOM 1509 C CA . TYR A 1 189 ? -25.113 1.442 3.087 1.00 89.06 189 TYR A CA 1
ATOM 1510 C C . TYR A 1 189 ? -26.490 1.128 2.479 1.00 89.06 189 TYR A C 1
ATOM 1512 O O . TYR A 1 189 ? -27.476 1.049 3.209 1.00 89.06 189 TYR A O 1
ATOM 1520 N N . ASN A 1 190 ? -26.571 0.853 1.171 1.00 87.88 190 ASN A N 1
ATOM 1521 C CA . ASN A 1 190 ? -27.822 0.437 0.524 1.00 87.88 190 ASN A CA 1
ATOM 1522 C C . ASN A 1 190 ? -28.348 -0.886 1.107 1.00 87.88 190 ASN A C 1
ATOM 1524 O O . ASN A 1 190 ? -29.551 -1.047 1.305 1.00 87.88 190 ASN A O 1
ATOM 1528 N N . LYS A 1 191 ? -27.455 -1.829 1.436 1.00 85.69 191 LYS A N 1
ATOM 1529 C CA . LYS A 1 191 ? -27.841 -3.070 2.111 1.00 85.69 191 LYS A CA 1
ATOM 1530 C C . LYS A 1 191 ? -28.393 -2.790 3.507 1.00 85.69 191 LYS A C 1
ATOM 1532 O O . LYS A 1 191 ? -29.442 -3.337 3.823 1.00 85.69 191 LYS A O 1
ATOM 1537 N N . ILE A 1 192 ? -27.748 -1.925 4.293 1.00 86.38 192 ILE A N 1
ATOM 1538 C CA . ILE A 1 192 ? -28.205 -1.527 5.635 1.00 86.38 192 ILE A CA 1
ATOM 1539 C C . ILE A 1 192 ? -29.614 -0.933 5.584 1.00 86.38 192 ILE A C 1
ATOM 1541 O O . ILE A 1 192 ? -30.460 -1.333 6.375 1.00 86.38 192 ILE A O 1
ATOM 1545 N N . LEU A 1 193 ? -29.900 -0.059 4.614 1.00 86.88 193 LEU A N 1
ATOM 1546 C CA . LEU A 1 193 ? -31.231 0.539 4.442 1.00 86.88 193 LEU A CA 1
ATOM 1547 C C . LEU A 1 193 ? -32.335 -0.478 4.101 1.00 86.88 193 LEU A C 1
ATOM 1549 O O . LEU A 1 193 ? -33.512 -0.179 4.279 1.00 86.88 193 LEU A O 1
ATOM 1553 N N . ARG A 1 194 ? -31.975 -1.665 3.597 1.00 84.19 194 ARG A N 1
ATOM 1554 C CA . ARG A 1 194 ? -32.910 -2.744 3.231 1.00 84.19 194 ARG A CA 1
ATOM 1555 C C . ARG A 1 194 ? -32.935 -3.896 4.236 1.00 84.19 194 ARG A C 1
ATOM 1557 O O . ARG A 1 194 ? -33.682 -4.852 4.034 1.00 84.19 194 ARG A O 1
ATOM 1564 N N . LEU A 1 195 ? -32.087 -3.872 5.264 1.00 79.88 195 LEU A N 1
ATOM 1565 C CA . LEU A 1 195 ? -32.076 -4.911 6.289 1.00 79.88 195 LEU A CA 1
ATOM 1566 C C . LEU A 1 195 ? -33.314 -4.757 7.177 1.00 79.88 195 LEU A C 1
ATOM 1568 O O . LEU A 1 195 ? -33.595 -3.678 7.692 1.00 79.88 195 LEU A O 1
ATOM 1572 N N . SER A 1 196 ? -34.042 -5.859 7.362 1.00 72.94 196 SER A N 1
ATOM 1573 C CA . SER A 1 196 ? -35.137 -5.929 8.329 1.00 72.94 196 SER A CA 1
ATOM 1574 C C . SER A 1 196 ? -34.594 -5.733 9.744 1.00 72.94 196 SER A C 1
ATOM 1576 O O . SER A 1 196 ? -33.562 -6.306 10.109 1.00 72.94 196 SER A O 1
ATOM 1578 N N . THR A 1 197 ? -35.324 -4.978 10.563 1.00 71.12 197 THR A N 1
ATOM 1579 C CA . THR A 1 197 ? -35.029 -4.771 11.988 1.00 71.12 197 THR A CA 1
ATOM 1580 C C . THR A 1 197 ? -34.950 -6.081 12.773 1.00 71.12 197 THR A C 1
ATOM 1582 O O . THR A 1 197 ? -34.249 -6.118 13.778 1.00 71.12 197 THR A O 1
ATOM 1585 N N . SER A 1 198 ? -35.561 -7.167 12.278 1.00 65.06 198 SER A N 1
ATOM 1586 C CA . SER A 1 198 ? -35.491 -8.512 12.868 1.00 65.06 198 SER A CA 1
ATOM 1587 C C . SER A 1 198 ? -34.065 -9.061 12.985 1.00 65.06 198 SER A C 1
ATOM 1589 O O . SER A 1 198 ? -33.717 -9.648 14.005 1.00 65.06 198 SER A O 1
ATOM 1591 N N . ASN A 1 199 ? -33.2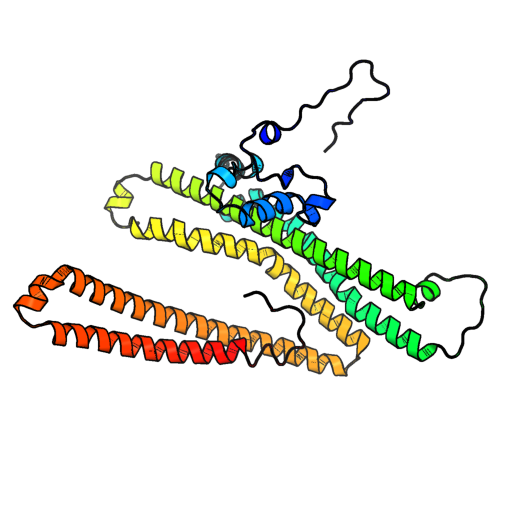19 -8.847 11.972 1.00 64.19 199 ASN A N 1
ATOM 1592 C CA . ASN A 1 199 ? -31.841 -9.357 11.966 1.00 64.19 199 ASN A CA 1
ATOM 1593 C C . ASN A 1 199 ? -30.931 -8.518 12.876 1.00 64.19 199 ASN A C 1
ATOM 1595 O O . ASN A 1 199 ? -29.968 -9.029 13.441 1.00 64.19 199 ASN A O 1
ATOM 1599 N N . LEU A 1 200 ? -31.265 -7.234 13.053 1.00 63.34 200 LEU A N 1
ATOM 1600 C CA . LEU A 1 200 ? -30.608 -6.361 14.024 1.00 63.34 200 LEU A CA 1
ATOM 1601 C C . LEU A 1 200 ? -31.033 -6.704 15.463 1.00 63.34 200 LEU A C 1
ATOM 1603 O O . LEU A 1 200 ? -30.205 -6.675 16.370 1.00 63.34 200 LEU A O 1
ATOM 1607 N N . SER A 1 201 ? -32.313 -7.034 15.677 1.00 55.28 201 SER A N 1
ATOM 1608 C CA . SER A 1 201 ? -32.868 -7.351 16.999 1.00 55.28 201 SER A CA 1
ATOM 1609 C C . SER A 1 201 ? -32.542 -8.766 17.479 1.00 55.28 201 SER A C 1
ATOM 1611 O O . SER A 1 201 ? -32.462 -8.983 18.682 1.00 55.28 201 SER A O 1
ATOM 1613 N N . MET A 1 202 ? -32.330 -9.721 16.563 1.00 59.44 202 MET A N 1
ATOM 1614 C CA . MET A 1 202 ? -31.894 -11.093 16.878 1.00 59.44 202 MET A CA 1
ATOM 1615 C C . MET A 1 202 ? -30.425 -11.178 17.324 1.00 59.44 202 MET A C 1
ATOM 1617 O O . MET A 1 202 ? -29.971 -12.240 17.733 1.00 59.44 202 MET A O 1
ATOM 1621 N N . GLY A 1 203 ? -29.671 -10.074 17.270 1.00 62.06 203 GLY A N 1
ATOM 1622 C CA . GLY A 1 203 ? -28.293 -10.016 17.764 1.00 62.06 203 GLY A CA 1
ATOM 1623 C C . GLY A 1 203 ? -27.246 -10.673 16.858 1.00 62.06 203 GLY A C 1
ATOM 1624 O O . GLY A 1 203 ? -26.073 -10.674 17.220 1.00 62.06 203 GLY A O 1
ATOM 1625 N N . GLU A 1 204 ? -27.625 -11.177 15.678 1.00 65.81 204 GLU A N 1
ATOM 1626 C CA . GLU A 1 204 ? -26.681 -11.762 14.711 1.00 65.81 204 GLU A CA 1
ATOM 1627 C C . GLU A 1 204 ? -25.674 -10.730 14.178 1.00 65.81 204 GLU A C 1
ATOM 1629 O O . GLU A 1 204 ? -24.528 -11.070 13.887 1.00 65.81 204 GLU A O 1
ATOM 1634 N N . MET A 1 205 ? -26.083 -9.460 14.067 1.00 70.44 205 MET A N 1
ATOM 1635 C CA . MET A 1 205 ? -25.230 -8.376 13.580 1.00 70.44 205 MET A CA 1
ATOM 1636 C C . MET A 1 205 ? -25.451 -7.099 14.394 1.00 70.44 205 MET A C 1
ATOM 1638 O O . MET A 1 205 ? -26.449 -6.394 14.252 1.00 70.44 205 MET A O 1
ATOM 1642 N N . THR A 1 206 ? -24.494 -6.795 15.268 1.00 80.69 206 THR A N 1
ATOM 1643 C CA . THR A 1 206 ? -24.516 -5.607 16.129 1.00 80.69 206 THR A CA 1
ATOM 1644 C C . THR A 1 206 ? -24.099 -4.346 15.367 1.00 80.69 206 THR A C 1
ATOM 1646 O O . THR A 1 206 ? -23.288 -4.395 14.439 1.00 80.69 206 THR A O 1
ATOM 1649 N N . LEU A 1 207 ? -24.573 -3.174 15.811 1.00 81.88 207 LEU A N 1
ATOM 1650 C CA . LEU A 1 207 ? -24.135 -1.877 15.267 1.00 81.88 207 LEU A CA 1
ATOM 1651 C C . LEU A 1 207 ? -22.603 -1.710 15.331 1.00 81.88 207 LEU A C 1
ATOM 1653 O O . LEU A 1 207 ? -22.001 -1.124 14.432 1.00 81.88 207 LEU A O 1
ATOM 1657 N N . GLY A 1 208 ? -21.967 -2.276 16.364 1.00 81.50 208 GLY A N 1
ATOM 1658 C CA . GLY A 1 208 ? -20.511 -2.301 16.509 1.00 81.50 208 GLY A CA 1
ATOM 1659 C C . GLY A 1 208 ? -19.810 -3.096 15.405 1.00 81.50 208 GLY A C 1
ATOM 1660 O O . GLY A 1 208 ? -18.829 -2.612 14.846 1.00 81.50 208 GLY A O 1
ATOM 1661 N N . GLN A 1 209 ? -20.338 -4.267 15.032 1.00 82.94 209 GLN A N 1
ATOM 1662 C CA . GLN A 1 209 ? -19.806 -5.063 13.918 1.00 82.94 209 GLN A CA 1
ATOM 1663 C C . GLN A 1 209 ? -19.969 -4.342 12.577 1.00 82.94 209 GLN A C 1
ATOM 1665 O O . GLN A 1 209 ? -19.034 -4.336 11.785 1.00 82.94 209 GLN A O 1
ATOM 1670 N N . ILE A 1 210 ? -21.100 -3.667 12.343 1.00 86.81 210 ILE A N 1
ATOM 1671 C CA . ILE A 1 210 ? -21.305 -2.854 11.130 1.00 86.81 210 ILE A CA 1
ATOM 1672 C C . ILE A 1 210 ? -20.277 -1.719 11.058 1.00 86.81 210 ILE A C 1
ATOM 1674 O O . ILE A 1 210 ? -19.675 -1.485 10.010 1.00 86.81 210 ILE A O 1
ATOM 1678 N N . ASN A 1 211 ? -20.047 -1.023 12.173 1.00 87.69 211 ASN A N 1
ATOM 1679 C CA . ASN A 1 211 ? -19.058 0.048 12.223 1.00 87.69 211 ASN A CA 1
ATOM 1680 C C . ASN A 1 211 ? -17.634 -0.483 11.985 1.00 87.69 211 ASN A C 1
ATOM 1682 O O . ASN A 1 211 ? -16.861 0.132 11.253 1.00 87.69 211 ASN A O 1
ATOM 1686 N N . ASN A 1 212 ? -17.303 -1.653 12.539 1.00 88.38 212 ASN A N 1
ATOM 1687 C CA . ASN A 1 212 ? -16.025 -2.321 12.299 1.00 88.38 212 ASN A CA 1
ATOM 1688 C C . ASN A 1 212 ? -15.847 -2.735 10.829 1.00 88.38 212 ASN A C 1
ATOM 1690 O O . ASN A 1 212 ? -14.803 -2.462 10.237 1.00 88.38 212 ASN A O 1
ATOM 1694 N N . LEU A 1 213 ? -16.884 -3.321 10.225 1.00 87.88 213 LEU A N 1
ATOM 1695 C CA . LEU A 1 213 ? -16.927 -3.698 8.811 1.00 87.88 213 LEU A CA 1
ATOM 1696 C C . LEU A 1 213 ? -16.632 -2.481 7.920 1.00 87.88 213 LEU A C 1
ATOM 1698 O O . LEU A 1 213 ? -15.763 -2.528 7.050 1.00 87.88 213 LEU A O 1
ATOM 1702 N N . VAL A 1 214 ? -17.303 -1.355 8.174 1.00 90.75 214 VAL A N 1
ATOM 1703 C CA . VAL A 1 214 ? -17.121 -0.121 7.397 1.00 90.75 214 VAL A CA 1
ATOM 1704 C C . VAL A 1 214 ? -15.750 0.519 7.639 1.00 90.75 214 VAL A C 1
ATOM 1706 O O . VAL A 1 214 ? -15.113 0.952 6.679 1.00 90.75 214 VAL A O 1
ATOM 1709 N N . ALA A 1 215 ? -15.274 0.590 8.883 1.00 87.38 215 ALA A N 1
ATOM 1710 C CA . ALA A 1 215 ? -14.047 1.310 9.222 1.00 87.38 215 ALA A CA 1
ATOM 1711 C C . ALA A 1 215 ? -12.768 0.507 8.942 1.00 87.38 215 ALA A C 1
ATOM 1713 O O . ALA A 1 215 ? -11.819 1.042 8.367 1.00 87.38 215 ALA A O 1
ATOM 1714 N N . ILE A 1 216 ? -12.736 -0.764 9.347 1.00 88.44 216 ILE A N 1
ATOM 1715 C CA . ILE A 1 216 ? -11.534 -1.601 9.317 1.00 88.44 216 ILE A CA 1
ATOM 1716 C C . ILE A 1 216 ? -11.521 -2.476 8.069 1.00 88.44 216 ILE A C 1
ATOM 1718 O O . ILE A 1 216 ? -10.568 -2.411 7.294 1.00 88.44 216 ILE A O 1
ATOM 1722 N N . GLU A 1 217 ? -12.572 -3.258 7.831 1.00 89.94 217 GLU A N 1
ATOM 1723 C CA . GLU A 1 217 ? -12.544 -4.290 6.785 1.00 89.94 217 GLU A CA 1
ATOM 1724 C C . GLU A 1 217 ? -12.526 -3.683 5.374 1.00 89.94 217 GLU A C 1
ATOM 1726 O O . GLU A 1 217 ? -11.714 -4.090 4.541 1.00 89.94 217 GLU A O 1
ATOM 1731 N N . THR A 1 218 ? -13.316 -2.631 5.104 1.00 91.06 218 THR A N 1
ATOM 1732 C CA . THR A 1 218 ? -13.232 -1.935 3.799 1.00 91.06 218 THR A CA 1
ATOM 1733 C C . THR A 1 218 ? -11.863 -1.291 3.564 1.00 91.06 218 THR A C 1
ATOM 1735 O O . THR A 1 218 ? -11.387 -1.229 2.428 1.00 91.06 218 THR A O 1
ATOM 1738 N N . ASN A 1 219 ? -11.209 -0.824 4.631 1.00 90.56 219 ASN A N 1
ATOM 1739 C CA . ASN A 1 219 ? -9.885 -0.224 4.556 1.00 90.56 219 ASN A CA 1
ATOM 1740 C C . ASN A 1 219 ? -8.810 -1.289 4.300 1.00 90.56 219 ASN A C 1
ATOM 1742 O O . ASN A 1 219 ? -7.940 -1.087 3.458 1.00 90.56 219 ASN A O 1
ATOM 1746 N N . GLN A 1 220 ? -8.895 -2.445 4.961 1.00 89.38 220 GLN A N 1
ATOM 1747 C CA . GLN A 1 220 ? -8.019 -3.586 4.688 1.00 89.38 220 GLN A CA 1
ATOM 1748 C C . GLN A 1 220 ? -8.166 -4.077 3.244 1.00 89.38 220 GLN A C 1
ATOM 1750 O O . GLN A 1 220 ? -7.163 -4.333 2.582 1.00 89.38 220 GLN A O 1
ATOM 1755 N N . LEU A 1 221 ? -9.392 -4.131 2.715 1.00 89.62 221 LEU A N 1
ATOM 1756 C CA . LEU A 1 221 ? -9.633 -4.520 1.325 1.00 89.62 221 LEU A CA 1
ATOM 1757 C C . LEU A 1 221 ? -9.064 -3.504 0.317 1.00 89.62 221 LEU A C 1
ATOM 1759 O O . LEU A 1 221 ? -8.518 -3.894 -0.715 1.00 89.62 221 LEU A O 1
ATOM 1763 N N . MET A 1 222 ? -9.124 -2.205 0.631 1.00 90.44 222 MET A N 1
ATOM 1764 C CA . MET A 1 222 ? -8.449 -1.158 -0.147 1.00 90.44 222 MET A CA 1
ATOM 1765 C C . MET A 1 222 ? -6.926 -1.374 -0.179 1.00 90.44 222 MET A C 1
ATOM 1767 O O . MET A 1 222 ? -6.324 -1.330 -1.252 1.00 90.44 222 MET A O 1
ATOM 1771 N N . TRP A 1 223 ? -6.308 -1.655 0.974 1.00 87.62 223 TRP A N 1
ATOM 1772 C CA . TRP A 1 223 ? -4.875 -1.965 1.065 1.00 87.62 223 TRP A CA 1
ATOM 1773 C C . TRP A 1 223 ? -4.498 -3.258 0.335 1.00 87.62 223 TRP A C 1
ATOM 1775 O O . TRP A 1 223 ? -3.453 -3.318 -0.311 1.00 87.62 223 TRP A O 1
ATOM 1785 N N . PHE A 1 224 ? -5.360 -4.273 0.370 1.00 87.56 224 PHE A N 1
ATOM 1786 C CA . PHE A 1 224 ? -5.165 -5.502 -0.395 1.00 87.56 224 PHE A CA 1
ATOM 1787 C C . PHE A 1 224 ? -5.095 -5.224 -1.904 1.00 87.56 224 PHE A C 1
ATOM 1789 O O . PHE A 1 224 ? -4.193 -5.718 -2.579 1.00 87.56 224 PHE A O 1
ATOM 1796 N N . LEU A 1 225 ? -5.983 -4.375 -2.437 1.00 87.25 225 LEU A N 1
ATOM 1797 C CA . LEU A 1 225 ? -5.901 -3.967 -3.842 1.00 87.25 225 LEU A CA 1
ATOM 1798 C C . LEU A 1 225 ? -4.654 -3.138 -4.147 1.00 87.25 225 LEU A C 1
ATOM 1800 O O . LEU A 1 225 ? -4.065 -3.326 -5.209 1.00 87.25 225 LEU A O 1
ATOM 1804 N N . PHE A 1 226 ? -4.221 -2.278 -3.222 1.00 87.31 226 PHE A N 1
ATOM 1805 C CA . PHE A 1 226 ? -2.963 -1.539 -3.356 1.00 87.31 226 PHE A CA 1
ATOM 1806 C C . PHE A 1 226 ? -1.748 -2.470 -3.518 1.00 87.31 226 PHE A C 1
ATOM 1808 O O . PHE A 1 226 ? -0.856 -2.200 -4.321 1.00 87.31 226 PHE A O 1
ATOM 1815 N N . LEU A 1 227 ? -1.737 -3.596 -2.804 1.00 84.25 227 LEU A N 1
ATOM 1816 C CA . LEU A 1 227 ? -0.676 -4.603 -2.871 1.00 84.25 227 LEU A CA 1
ATOM 1817 C C . LEU A 1 227 ? -0.839 -5.599 -4.031 1.00 84.25 227 LEU A C 1
ATOM 1819 O O . LEU A 1 227 ? 0.098 -6.336 -4.334 1.00 84.25 227 LEU A O 1
ATOM 1823 N N . CYS A 1 228 ? -1.993 -5.623 -4.704 1.00 88.50 228 CYS A N 1
ATOM 1824 C CA . CYS A 1 228 ? -2.306 -6.619 -5.727 1.00 88.50 228 CYS A CA 1
ATOM 1825 C C . CYS A 1 228 ? -1.285 -6.645 -6.884 1.00 88.50 228 CYS A C 1
ATOM 1827 O O . CYS A 1 228 ? -0.782 -7.730 -7.171 1.00 88.50 228 CYS A O 1
ATOM 1829 N N . PRO A 1 229 ? -0.865 -5.516 -7.495 1.00 88.00 229 PRO A N 1
ATOM 1830 C CA . PRO A 1 229 ? 0.173 -5.551 -8.530 1.00 88.00 229 PRO A CA 1
ATOM 1831 C C . PRO A 1 229 ? 1.522 -6.078 -8.025 1.00 88.00 229 PRO A C 1
ATOM 1833 O O . PRO A 1 229 ? 2.228 -6.751 -8.772 1.00 88.00 229 PRO A O 1
ATOM 1836 N N . ASN A 1 230 ? 1.870 -5.823 -6.757 1.00 85.38 230 ASN A N 1
ATOM 1837 C CA . ASN A 1 230 ? 3.127 -6.299 -6.171 1.00 85.38 230 ASN A CA 1
ATOM 1838 C C . ASN A 1 230 ? 3.148 -7.824 -6.055 1.00 85.38 230 ASN A C 1
ATOM 1840 O O . ASN A 1 230 ? 4.172 -8.435 -6.336 1.00 85.38 230 ASN A O 1
ATOM 1844 N N . LEU A 1 231 ? 2.015 -8.446 -5.713 1.00 86.88 231 LEU A N 1
ATOM 1845 C CA . LEU A 1 231 ? 1.915 -9.902 -5.573 1.00 86.88 231 LEU A CA 1
ATOM 1846 C C . LEU A 1 231 ? 2.303 -10.648 -6.865 1.00 86.88 231 LEU A C 1
ATOM 1848 O O . LEU A 1 231 ? 2.860 -11.738 -6.799 1.00 86.88 231 LEU A O 1
ATOM 1852 N N . TRP A 1 232 ? 2.042 -10.052 -8.031 1.00 86.44 232 TRP A N 1
ATOM 1853 C CA . TRP A 1 232 ? 2.305 -10.655 -9.342 1.00 86.44 232 TRP A CA 1
ATOM 1854 C C . TRP A 1 232 ? 3.650 -10.192 -9.915 1.00 86.44 232 TRP A C 1
ATOM 1856 O O . TRP A 1 232 ? 4.313 -10.943 -10.632 1.00 86.44 232 TRP A O 1
ATOM 1866 N N . ALA A 1 233 ? 4.065 -8.961 -9.605 1.00 86.75 233 ALA A N 1
ATOM 1867 C CA . ALA A 1 233 ? 5.314 -8.381 -10.083 1.00 86.75 233 ALA A CA 1
ATOM 1868 C C . ALA A 1 233 ? 6.547 -8.881 -9.321 1.00 86.75 233 ALA A C 1
ATOM 1870 O O . ALA A 1 233 ? 7.547 -9.232 -9.944 1.00 86.75 233 ALA A O 1
ATOM 1871 N N . MET A 1 234 ? 6.467 -8.996 -7.992 1.00 87.62 234 MET A N 1
ATOM 1872 C CA . MET A 1 234 ? 7.605 -9.383 -7.151 1.00 87.62 234 MET A CA 1
ATOM 1873 C C . MET A 1 234 ? 8.201 -10.753 -7.515 1.00 87.62 234 MET A C 1
ATOM 1875 O O . MET A 1 234 ? 9.424 -10.835 -7.620 1.00 87.62 234 MET A O 1
ATOM 1879 N N . PRO A 1 235 ? 7.416 -11.824 -7.769 1.00 89.69 235 PRO A N 1
ATOM 1880 C CA . PRO A 1 235 ? 7.987 -13.106 -8.185 1.00 89.69 235 PRO A CA 1
ATOM 1881 C C . PRO A 1 235 ? 8.755 -13.005 -9.507 1.00 89.69 235 PRO A C 1
ATOM 1883 O O . PRO A 1 235 ? 9.855 -13.539 -9.626 1.00 89.69 235 PRO A O 1
ATOM 1886 N N . VAL A 1 236 ? 8.206 -12.276 -10.484 1.00 90.12 236 VAL A N 1
ATOM 1887 C CA . VAL A 1 236 ? 8.854 -12.059 -11.786 1.00 90.12 236 VAL A CA 1
ATOM 1888 C C . VAL A 1 236 ? 10.143 -11.258 -11.614 1.00 90.12 236 VAL A C 1
ATOM 1890 O O . VAL A 1 236 ? 11.171 -11.627 -12.178 1.00 90.12 236 VAL A O 1
ATOM 1893 N N . GLN A 1 237 ? 10.117 -10.211 -10.789 1.00 89.81 237 GLN A N 1
ATOM 1894 C CA . GLN A 1 237 ? 11.289 -9.404 -10.467 1.00 89.81 237 GLN A CA 1
ATOM 1895 C C . GLN A 1 237 ? 12.390 -10.245 -9.801 1.00 89.81 237 GLN A C 1
ATOM 1897 O O . GLN A 1 237 ? 13.553 -10.136 -10.179 1.00 89.81 237 GLN A O 1
ATOM 1902 N N . ILE A 1 238 ? 12.047 -11.123 -8.854 1.00 88.81 238 ILE A N 1
ATOM 1903 C CA . ILE A 1 238 ? 13.018 -12.011 -8.199 1.00 88.81 238 ILE A CA 1
ATOM 1904 C C . ILE A 1 238 ? 13.642 -12.973 -9.217 1.00 88.81 238 IL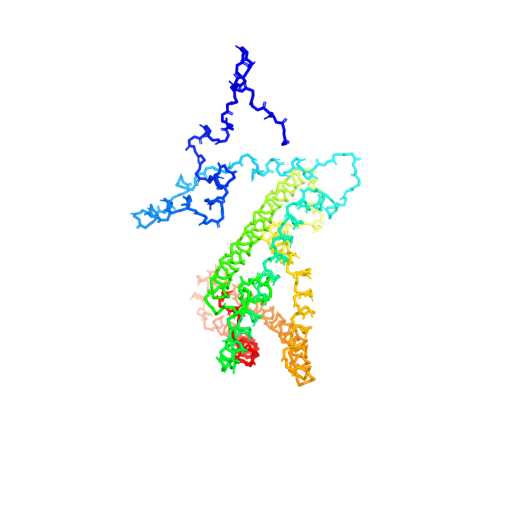E A C 1
ATOM 1906 O O . ILE A 1 238 ? 14.865 -13.070 -9.286 1.00 88.81 238 ILE A O 1
ATOM 1910 N N . VAL A 1 239 ? 12.830 -13.647 -10.038 1.00 90.44 239 VAL A N 1
ATOM 1911 C CA . VAL A 1 239 ? 13.326 -14.600 -11.048 1.00 90.44 239 VAL A CA 1
ATOM 1912 C C . VAL A 1 239 ? 14.257 -13.907 -12.046 1.00 90.44 239 VAL A C 1
ATOM 1914 O O . VAL A 1 239 ? 15.374 -14.373 -12.270 1.00 90.44 239 VAL A O 1
ATOM 1917 N N . MET A 1 240 ? 13.841 -12.762 -12.593 1.00 89.69 240 MET A N 1
ATOM 1918 C CA . MET A 1 240 ? 14.658 -11.977 -13.523 1.00 89.69 240 MET A CA 1
ATOM 1919 C C . MET A 1 240 ? 15.943 -11.462 -12.868 1.00 89.69 240 MET A C 1
ATOM 1921 O O . MET A 1 240 ? 17.007 -11.516 -13.483 1.00 89.69 240 MET A O 1
ATOM 1925 N N . GLY A 1 241 ? 15.868 -11.022 -11.610 1.00 89.81 241 GLY A N 1
ATOM 1926 C CA . GLY A 1 241 ? 17.025 -10.569 -10.844 1.00 89.81 241 GLY A CA 1
ATOM 1927 C C . GLY A 1 241 ? 18.055 -11.674 -10.623 1.00 89.81 241 GLY A C 1
ATOM 1928 O O . GLY A 1 241 ? 19.245 -11.438 -10.814 1.00 89.81 241 GLY A O 1
ATOM 1929 N N . VAL A 1 242 ? 17.619 -12.894 -10.293 1.00 89.50 242 VAL A N 1
ATOM 1930 C CA . VAL A 1 242 ? 18.517 -14.049 -10.124 1.00 89.50 242 VAL A CA 1
ATOM 1931 C C . VAL A 1 242 ? 19.167 -14.450 -11.449 1.00 89.50 242 VAL A C 1
ATOM 1933 O O . VAL A 1 242 ? 20.372 -14.698 -11.477 1.00 89.50 242 VAL A O 1
ATOM 1936 N N . ILE A 1 243 ? 18.407 -14.467 -12.551 1.00 90.31 243 ILE A N 1
ATOM 1937 C CA . ILE A 1 243 ? 18.940 -14.750 -13.895 1.00 90.31 243 ILE A CA 1
ATOM 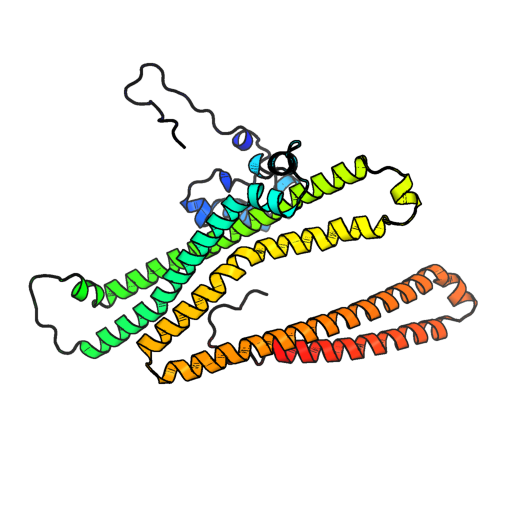1938 C C . ILE A 1 243 ? 20.004 -13.715 -14.277 1.00 90.31 243 ILE A C 1
ATOM 1940 O O . ILE A 1 243 ? 21.099 -14.077 -14.707 1.00 90.31 243 ILE A O 1
ATOM 1944 N N . LEU A 1 244 ? 19.707 -12.428 -14.081 1.00 88.38 244 LEU A N 1
ATOM 1945 C CA . LEU A 1 244 ? 20.642 -11.346 -14.369 1.00 88.38 244 LEU A CA 1
ATOM 1946 C C . LEU A 1 244 ? 21.917 -11.472 -13.525 1.00 88.38 244 LEU A C 1
ATOM 1948 O O . LEU A 1 244 ? 23.022 -11.394 -14.056 1.00 88.38 244 LEU A O 1
ATOM 1952 N N . LEU A 1 245 ? 21.777 -11.722 -12.222 1.00 88.12 245 LEU A N 1
ATOM 1953 C CA . LEU A 1 245 ? 22.912 -11.868 -11.314 1.00 88.12 245 LEU A CA 1
ATOM 1954 C C . LEU A 1 245 ? 23.801 -13.063 -11.700 1.00 88.12 245 LEU A C 1
ATOM 1956 O O . LEU A 1 245 ? 25.027 -12.955 -11.661 1.00 88.12 245 LEU A O 1
ATOM 1960 N N . TYR A 1 246 ? 23.194 -14.175 -12.129 1.00 89.62 246 TYR A N 1
ATOM 1961 C CA . TYR A 1 246 ? 23.914 -15.338 -12.649 1.00 89.62 246 TYR A CA 1
ATOM 1962 C C . TYR A 1 246 ? 24.705 -15.010 -13.920 1.00 89.62 246 TYR A C 1
ATOM 1964 O O . TYR A 1 246 ? 25.843 -15.453 -14.061 1.00 89.62 246 TYR A O 1
ATOM 1972 N N . HI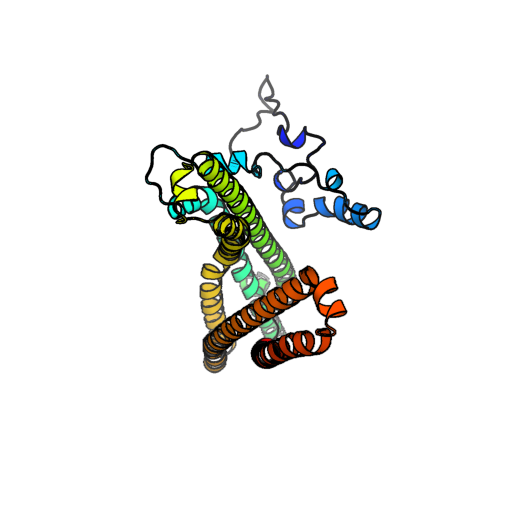S A 1 247 ? 24.144 -14.204 -14.826 1.00 87.12 247 HIS A N 1
ATOM 1973 C CA . HIS A 1 247 ? 24.848 -13.780 -16.035 1.00 87.12 247 HIS A CA 1
ATOM 1974 C C . HIS A 1 247 ? 26.041 -12.857 -15.751 1.00 87.12 247 HIS A C 1
ATOM 1976 O O . HIS A 1 247 ? 27.051 -12.978 -16.438 1.00 87.12 247 HIS A O 1
ATOM 1982 N N . LEU A 1 248 ? 25.954 -11.967 -14.755 1.00 83.88 248 LEU A N 1
ATOM 1983 C CA . LEU A 1 248 ? 27.036 -11.020 -14.449 1.00 83.88 248 LEU A CA 1
ATOM 1984 C C . LEU A 1 248 ? 28.176 -11.644 -13.624 1.00 83.88 248 LEU A C 1
ATOM 1986 O O . LEU A 1 248 ? 29.340 -11.355 -13.880 1.00 83.88 248 LEU A O 1
ATOM 1990 N N . LEU A 1 249 ? 27.861 -12.463 -12.615 1.00 83.88 249 LEU A N 1
ATOM 1991 C CA . LEU A 1 249 ? 28.836 -12.969 -11.629 1.00 83.88 249 LEU A CA 1
ATOM 1992 C C . LEU A 1 249 ? 29.073 -14.491 -11.723 1.00 83.88 249 LEU A C 1
ATOM 1994 O O . LEU A 1 249 ? 29.890 -15.049 -10.984 1.00 83.88 249 LEU A O 1
ATOM 1998 N N . GLY A 1 250 ? 28.352 -15.193 -12.598 1.00 85.00 250 GLY A N 1
ATOM 1999 C CA . GLY A 1 250 ? 28.453 -16.640 -12.765 1.00 85.00 250 GLY A CA 1
ATOM 2000 C C . GLY A 1 250 ? 27.935 -17.432 -11.560 1.00 85.00 250 GLY A C 1
ATOM 2001 O O . GLY A 1 250 ? 27.000 -17.040 -10.861 1.00 85.00 250 GLY A O 1
ATOM 2002 N N . LYS A 1 251 ? 28.558 -18.587 -11.290 1.00 86.19 251 LYS A N 1
ATOM 2003 C CA . LYS A 1 251 ? 28.104 -19.539 -10.254 1.00 86.19 251 LYS A CA 1
ATOM 2004 C C . LYS A 1 251 ? 28.151 -18.969 -8.828 1.00 86.19 251 LYS A C 1
ATOM 2006 O O . LYS A 1 251 ? 27.360 -19.391 -7.991 1.00 86.19 251 LYS A O 1
ATOM 2011 N N . SER A 1 252 ? 29.034 -18.003 -8.560 1.00 87.31 252 SER A N 1
ATOM 2012 C CA . SER A 1 252 ? 29.184 -17.380 -7.233 1.00 87.31 252 SER A CA 1
ATOM 2013 C C . SER A 1 252 ? 27.931 -16.595 -6.811 1.00 87.31 252 SER A C 1
ATOM 2015 O O . SER A 1 252 ? 27.505 -16.656 -5.658 1.00 87.31 252 SER A O 1
ATOM 2017 N N . ALA A 1 253 ? 27.257 -15.943 -7.764 1.00 85.81 253 ALA A N 1
ATOM 2018 C CA . ALA A 1 253 ? 26.035 -15.178 -7.509 1.00 85.81 253 ALA A CA 1
ATOM 2019 C C . ALA A 1 253 ? 24.863 -16.015 -6.983 1.00 85.81 253 ALA A C 1
ATOM 2021 O O . ALA A 1 253 ? 24.020 -15.499 -6.248 1.00 85.81 253 ALA A O 1
ATOM 2022 N N . VAL A 1 254 ? 24.814 -17.306 -7.323 1.00 85.25 254 VAL A N 1
ATOM 2023 C CA . VAL A 1 254 ? 23.739 -18.207 -6.880 1.00 85.25 254 VAL A CA 1
ATOM 2024 C C . VAL A 1 254 ? 23.750 -18.362 -5.362 1.00 85.25 254 VAL A C 1
ATOM 2026 O O . VAL A 1 254 ? 22.687 -18.431 -4.751 1.00 85.25 254 VAL A O 1
ATOM 2029 N N . VAL A 1 255 ? 24.932 -18.346 -4.738 1.00 89.62 25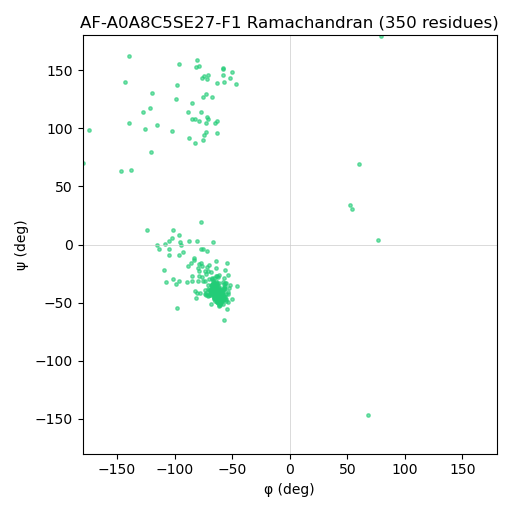5 VAL A N 1
ATOM 2030 C CA . VAL A 1 255 ? 25.060 -18.424 -3.277 1.00 89.62 255 VAL A CA 1
ATOM 2031 C C . VAL A 1 255 ? 24.452 -17.179 -2.624 1.00 89.62 255 VAL A C 1
ATOM 2033 O O . VAL A 1 255 ? 23.656 -17.304 -1.697 1.00 89.62 255 VAL A O 1
ATOM 2036 N N . GLY A 1 256 ? 24.744 -15.985 -3.151 1.00 85.88 256 GLY A N 1
ATOM 2037 C CA . GLY A 1 256 ? 24.150 -14.733 -2.666 1.00 85.88 256 GLY A CA 1
ATOM 2038 C C . GLY A 1 256 ? 22.629 -14.688 -2.847 1.00 85.88 256 GLY A C 1
ATOM 2039 O O . GLY A 1 256 ? 21.901 -14.346 -1.916 1.00 85.88 256 GLY A O 1
ATOM 2040 N N . ALA A 1 257 ? 22.134 -15.109 -4.015 1.00 86.56 257 ALA A N 1
ATOM 2041 C CA . ALA A 1 257 ? 20.701 -15.215 -4.283 1.00 86.56 257 ALA A CA 1
ATOM 2042 C C . ALA A 1 257 ? 19.999 -16.204 -3.335 1.00 86.56 257 ALA A C 1
ATOM 2044 O O . ALA A 1 257 ? 18.924 -15.899 -2.818 1.00 86.56 257 ALA A O 1
ATOM 2045 N N . ALA A 1 258 ? 20.614 -17.359 -3.061 1.00 87.81 258 ALA A N 1
ATOM 2046 C CA . ALA A 1 258 ? 20.080 -18.352 -2.132 1.00 87.81 258 ALA A CA 1
ATOM 2047 C C . ALA A 1 258 ? 19.968 -17.798 -0.704 1.00 87.81 258 ALA A C 1
ATOM 2049 O O . ALA A 1 258 ? 18.947 -18.003 -0.051 1.00 87.81 258 ALA A O 1
ATOM 2050 N N . VAL A 1 259 ? 20.966 -17.038 -0.238 1.00 88.56 259 VAL A N 1
ATOM 2051 C CA . VAL A 1 259 ? 20.908 -16.375 1.075 1.00 88.56 259 VAL A CA 1
ATOM 2052 C C . VAL A 1 259 ? 19.741 -15.385 1.136 1.00 88.56 259 VAL A C 1
ATOM 2054 O O . VAL A 1 259 ? 18.968 -15.429 2.088 1.00 88.56 259 VAL A O 1
ATOM 2057 N N . ILE A 1 260 ? 19.545 -14.548 0.111 1.00 85.50 260 ILE A N 1
ATOM 2058 C CA . ILE A 1 260 ? 18.420 -13.592 0.066 1.00 85.50 260 ILE A CA 1
ATOM 2059 C C . ILE A 1 260 ? 17.067 -14.318 0.072 1.00 85.50 260 ILE A C 1
ATOM 2061 O O . ILE A 1 260 ? 16.159 -13.928 0.808 1.00 85.50 260 ILE A O 1
ATOM 2065 N N . LEU A 1 261 ? 16.933 -15.402 -0.696 1.00 84.94 261 LEU A N 1
ATOM 2066 C CA . LEU A 1 261 ? 15.709 -16.205 -0.722 1.00 84.94 261 LEU A CA 1
ATOM 2067 C C . LEU A 1 261 ? 15.420 -16.880 0.623 1.00 84.94 261 LEU A C 1
ATOM 2069 O O . LEU A 1 261 ? 14.257 -16.969 1.005 1.00 84.94 261 LEU A O 1
ATOM 2073 N N . LEU A 1 262 ? 16.448 -17.306 1.364 1.00 87.31 262 LEU A N 1
ATOM 2074 C CA . LEU A 1 262 ? 16.304 -17.854 2.719 1.00 87.31 262 LEU A CA 1
ATOM 2075 C C . LEU A 1 262 ? 15.977 -16.784 3.772 1.00 87.31 262 LEU A C 1
ATOM 2077 O O . LEU A 1 262 ? 15.337 -17.096 4.776 1.00 87.31 262 LEU A O 1
ATOM 2081 N N . LEU A 1 263 ? 16.350 -15.521 3.549 1.00 84.88 263 LEU A N 1
ATOM 2082 C CA . LEU A 1 263 ? 15.970 -14.416 4.437 1.00 84.88 263 LEU A CA 1
ATOM 2083 C C . LEU A 1 263 ? 14.471 -14.084 4.341 1.00 84.88 263 LEU A C 1
ATOM 2085 O O . LEU A 1 263 ? 13.876 -13.680 5.339 1.00 84.88 263 LEU A O 1
ATOM 2089 N N . ALA A 1 264 ? 13.828 -14.304 3.190 1.00 83.75 264 ALA A N 1
ATOM 2090 C CA . ALA A 1 264 ? 12.399 -14.039 2.998 1.00 83.75 264 ALA A CA 1
ATOM 2091 C C . ALA A 1 264 ? 11.459 -14.824 3.951 1.00 83.75 264 ALA A C 1
ATOM 2093 O O . ALA A 1 264 ? 10.623 -14.190 4.601 1.00 83.75 264 ALA A O 1
ATOM 2094 N N . PRO A 1 265 ? 11.566 -16.162 4.115 1.00 88.62 265 PRO A N 1
ATOM 2095 C CA . PRO A 1 265 ? 10.738 -16.902 5.070 1.00 88.62 265 PRO A CA 1
ATOM 2096 C C . PRO A 1 265 ? 11.051 -16.538 6.526 1.00 88.62 265 PRO A C 1
ATOM 2098 O O . PRO A 1 265 ? 10.142 -16.517 7.355 1.00 88.62 265 PRO A O 1
ATOM 2101 N N . ILE A 1 266 ? 12.304 -16.189 6.843 1.00 87.50 266 ILE A N 1
ATOM 2102 C CA . ILE A 1 266 ? 12.678 -15.691 8.175 1.00 87.50 266 ILE A CA 1
ATOM 2103 C C . ILE A 1 266 ? 11.963 -14.363 8.453 1.00 87.50 266 ILE A C 1
ATOM 2105 O O . ILE A 1 266 ? 11.366 -14.202 9.518 1.00 87.50 266 ILE A O 1
ATOM 2109 N N . GLN A 1 267 ? 11.946 -13.441 7.483 1.00 84.06 267 GLN A N 1
ATOM 2110 C CA . GLN A 1 267 ? 11.210 -12.180 7.594 1.00 84.06 267 GLN A CA 1
ATOM 2111 C C . GLN A 1 267 ? 9.712 -12.413 7.776 1.00 84.06 267 GLN A C 1
ATOM 2113 O O . GLN A 1 267 ? 9.088 -11.756 8.607 1.00 84.06 267 GLN A O 1
ATOM 2118 N N . TYR A 1 268 ? 9.135 -13.355 7.026 1.00 85.31 268 TYR A N 1
ATOM 2119 C CA . TYR A 1 268 ? 7.730 -13.723 7.171 1.00 85.31 268 TYR A CA 1
ATOM 2120 C C . TYR A 1 268 ? 7.434 -14.254 8.580 1.00 85.31 268 TYR A C 1
ATOM 2122 O O . TYR A 1 268 ? 6.496 -13.786 9.223 1.00 85.31 268 TYR A O 1
ATOM 2130 N N . PHE A 1 269 ? 8.265 -15.157 9.112 1.00 88.31 269 PHE A N 1
ATOM 2131 C CA . PHE A 1 269 ? 8.105 -15.671 10.474 1.00 88.31 269 PHE A CA 1
ATOM 2132 C C . PHE A 1 269 ? 8.186 -14.551 11.522 1.00 88.31 269 PHE A C 1
ATOM 2134 O O . PHE A 1 269 ? 7.299 -14.430 12.369 1.00 88.31 269 PHE A O 1
ATOM 2141 N N . ILE A 1 270 ? 9.187 -13.670 11.429 1.00 87.69 270 ILE A N 1
ATOM 2142 C CA . ILE A 1 270 ? 9.311 -12.512 12.327 1.00 87.69 270 ILE A CA 1
ATOM 2143 C C . ILE A 1 270 ? 8.077 -11.607 12.216 1.00 87.69 270 ILE A C 1
ATOM 2145 O O . ILE A 1 270 ? 7.539 -11.201 13.242 1.00 87.69 270 ILE A O 1
ATOM 2149 N N . ALA A 1 271 ? 7.584 -11.335 11.004 1.00 83.38 271 ALA A N 1
ATOM 2150 C CA . ALA A 1 271 ? 6.391 -10.521 10.782 1.00 83.38 271 ALA A CA 1
ATOM 2151 C C . ALA A 1 271 ? 5.124 -11.158 11.381 1.00 83.38 271 ALA A C 1
ATOM 2153 O O . ALA A 1 271 ? 4.314 -10.453 11.981 1.00 83.38 271 ALA A O 1
ATOM 2154 N N . THR A 1 272 ? 4.964 -12.484 11.293 1.00 86.31 272 THR A N 1
ATOM 2155 C CA . THR A 1 272 ? 3.842 -13.178 11.950 1.00 86.31 272 THR A CA 1
ATOM 2156 C C . THR A 1 272 ? 3.908 -13.056 13.473 1.00 86.31 272 THR A C 1
ATOM 2158 O O . THR A 1 272 ? 2.906 -12.719 14.102 1.00 86.31 272 THR A O 1
ATOM 2161 N N . LYS A 1 273 ? 5.094 -13.216 14.077 1.00 88.19 273 LYS A N 1
ATOM 2162 C CA . LYS A 1 273 ? 5.283 -13.026 15.526 1.00 88.19 273 LYS A CA 1
ATOM 2163 C C . LYS A 1 273 ? 5.126 -11.578 15.969 1.00 88.19 273 LYS A C 1
ATOM 2165 O O . LYS A 1 273 ? 4.559 -11.323 17.029 1.00 88.19 273 LYS A O 1
ATOM 2170 N N . LEU A 1 274 ? 5.549 -10.631 15.138 1.00 86.88 274 LEU A N 1
ATOM 2171 C CA . LEU A 1 274 ? 5.297 -9.209 15.335 1.00 86.88 274 LEU A CA 1
ATOM 2172 C C . LEU A 1 274 ? 3.789 -8.919 15.367 1.00 86.88 274 LEU A C 1
ATOM 2174 O O . LEU A 1 274 ? 3.327 -8.235 16.277 1.00 86.88 274 LEU A O 1
ATOM 2178 N N . ALA A 1 275 ? 3.022 -9.462 14.417 1.00 85.31 275 ALA A N 1
ATOM 2179 C CA . ALA A 1 275 ? 1.573 -9.278 14.350 1.00 85.31 275 ALA A CA 1
ATOM 2180 C C . ALA A 1 275 ? 0.853 -9.903 15.560 1.00 85.31 275 ALA A C 1
ATOM 2182 O O . ALA A 1 275 ? -0.033 -9.272 16.137 1.00 85.31 275 ALA A O 1
ATOM 2183 N N . GLU A 1 276 ? 1.263 -11.101 15.996 1.00 88.38 276 GLU A N 1
ATOM 2184 C CA . GLU A 1 276 ? 0.772 -11.725 17.235 1.00 88.38 276 GLU A CA 1
ATOM 2185 C C . GLU A 1 276 ? 1.064 -10.844 18.466 1.00 88.38 276 GLU A C 1
ATOM 2187 O O . GLU A 1 276 ? 0.166 -10.576 19.268 1.00 88.38 276 GLU A O 1
ATOM 2192 N N . ALA A 1 277 ? 2.295 -10.335 18.599 1.00 87.12 277 ALA A N 1
ATOM 2193 C CA . ALA A 1 277 ? 2.688 -9.457 19.703 1.00 87.12 277 ALA A CA 1
ATOM 2194 C C . ALA A 1 277 ? 1.943 -8.110 19.672 1.00 87.12 277 ALA A C 1
ATOM 2196 O O . ALA A 1 277 ? 1.546 -7.589 20.719 1.00 87.12 277 ALA A O 1
ATOM 2197 N N . GLN A 1 278 ? 1.707 -7.553 18.481 1.00 85.50 278 GLN A N 1
ATOM 2198 C CA . GLN A 1 278 ? 0.915 -6.339 18.295 1.00 85.50 278 GLN A CA 1
ATOM 2199 C C . GLN A 1 278 ? -0.538 -6.563 18.715 1.00 85.50 278 GLN A C 1
ATOM 2201 O O . GLN A 1 278 ? -1.097 -5.732 19.427 1.00 85.50 278 GLN A O 1
ATOM 2206 N N . LYS A 1 279 ? -1.132 -7.699 18.332 1.00 88.00 279 LYS A N 1
ATOM 2207 C CA . LYS A 1 279 ? -2.490 -8.070 18.738 1.00 88.00 279 LYS A CA 1
ATOM 2208 C C . LYS A 1 279 ? -2.610 -8.185 20.260 1.00 88.00 279 LYS A C 1
ATOM 2210 O O . LYS A 1 279 ? -3.432 -7.493 20.845 1.00 88.00 279 LYS A O 1
ATOM 2215 N N . SER A 1 280 ? -1.719 -8.950 20.894 1.00 88.56 280 SER A N 1
ATOM 2216 C CA . SER A 1 280 ? -1.608 -9.057 22.360 1.00 88.56 280 SER A CA 1
ATOM 2217 C C . SER A 1 280 ? -1.537 -7.682 23.036 1.00 88.56 280 SER A C 1
ATOM 2219 O O . SER A 1 280 ? -2.254 -7.391 23.990 1.00 88.56 280 SER A O 1
ATOM 2221 N N . THR A 1 281 ? -0.693 -6.798 22.502 1.00 88.31 281 THR A N 1
ATOM 2222 C CA . THR A 1 281 ? -0.520 -5.438 23.024 1.00 88.31 281 THR A CA 1
ATOM 2223 C C . THR A 1 281 ? -1.808 -4.620 22.928 1.00 88.31 281 THR A C 1
ATOM 2225 O O . THR A 1 281 ? -2.172 -3.936 23.884 1.00 88.31 281 THR A O 1
ATOM 2228 N N . LEU A 1 282 ? -2.508 -4.696 21.794 1.00 86.00 282 LEU A N 1
ATOM 2229 C CA . LEU A 1 282 ? -3.778 -4.002 21.586 1.00 86.00 282 LEU A CA 1
ATOM 2230 C C . LEU A 1 282 ? -4.878 -4.521 22.519 1.00 86.00 282 LEU A C 1
ATOM 2232 O O . LEU A 1 282 ? -5.658 -3.711 23.023 1.00 86.00 282 LEU A O 1
ATOM 2236 N N . ASP A 1 283 ? -4.911 -5.824 22.799 1.00 90.19 283 ASP A N 1
ATOM 2237 C CA . ASP A 1 283 ? -5.869 -6.420 23.734 1.00 90.19 283 ASP A CA 1
ATOM 2238 C C . ASP A 1 283 ? -5.652 -5.877 25.162 1.00 90.19 283 ASP A C 1
ATOM 2240 O O . ASP A 1 283 ? -6.590 -5.357 25.775 1.00 90.19 283 ASP A O 1
ATOM 2244 N N . TYR A 1 284 ? -4.404 -5.868 25.658 1.00 91.25 284 TYR A N 1
ATOM 2245 C CA . TYR A 1 284 ? -4.075 -5.284 26.970 1.00 91.25 284 TYR A CA 1
ATOM 2246 C C . TYR A 1 284 ? -4.342 -3.774 27.033 1.00 91.25 284 TYR A C 1
ATOM 2248 O O . TYR A 1 284 ? -4.867 -3.273 28.031 1.00 91.25 284 TYR A O 1
ATOM 2256 N N . SER A 1 285 ? -4.022 -3.037 25.965 1.00 90.19 285 SER A N 1
ATOM 2257 C CA . SER A 1 285 ? -4.287 -1.596 25.898 1.00 90.19 285 SER A CA 1
ATOM 2258 C C . SER A 1 285 ? -5.790 -1.302 25.933 1.00 90.19 285 SER A C 1
ATOM 2260 O O . SER A 1 285 ? -6.235 -0.381 26.620 1.00 90.19 285 SER A O 1
ATOM 2262 N N . THR A 1 286 ? -6.594 -2.129 25.257 1.00 91.44 286 THR A N 1
ATOM 2263 C CA . THR A 1 286 ? -8.059 -2.027 25.262 1.00 91.44 286 THR A CA 1
ATOM 2264 C C . THR A 1 286 ? -8.630 -2.297 26.655 1.00 91.44 286 THR A C 1
ATOM 2266 O O . THR A 1 286 ? -9.474 -1.530 27.124 1.00 91.44 286 THR A O 1
ATOM 2269 N N . GLU A 1 287 ? -8.141 -3.322 27.362 1.00 91.75 287 GLU A N 1
ATOM 2270 C CA . GLU A 1 287 ? -8.529 -3.594 28.754 1.00 91.75 287 GLU A CA 1
ATOM 2271 C C . GLU A 1 287 ? -8.191 -2.407 29.672 1.00 91.75 287 GLU A C 1
ATOM 2273 O O . GLU A 1 287 ? -9.042 -1.943 30.438 1.00 91.75 287 GLU A O 1
ATOM 2278 N N . ARG A 1 288 ? -6.976 -1.852 29.556 1.00 94.69 288 ARG A N 1
ATOM 2279 C CA . ARG A 1 288 ? -6.546 -0.680 30.333 1.00 94.69 288 ARG A CA 1
ATOM 2280 C C . ARG A 1 288 ? -7.430 0.536 30.064 1.00 94.69 288 ARG A C 1
ATOM 2282 O O . ARG A 1 288 ? -7.825 1.228 31.006 1.00 94.69 288 ARG A O 1
ATOM 2289 N N . LEU A 1 289 ? -7.744 0.810 28.797 1.00 92.75 289 LEU A N 1
ATOM 2290 C CA . LEU A 1 289 ? -8.632 1.907 28.405 1.00 92.75 289 LEU A CA 1
ATOM 2291 C C . LEU A 1 289 ? -10.038 1.715 28.976 1.00 92.75 289 LEU A C 1
ATOM 2293 O O . LEU A 1 289 ? -10.621 2.679 29.473 1.00 92.75 289 LEU A O 1
ATOM 2297 N N . LYS A 1 290 ? -10.559 0.482 28.981 1.00 92.56 290 LYS A N 1
ATOM 2298 C CA . LYS A 1 290 ? -11.850 0.160 29.597 1.00 92.56 290 LYS A CA 1
ATOM 2299 C C . LYS A 1 290 ? -11.849 0.457 31.101 1.00 92.56 290 LYS A C 1
ATOM 2301 O O . LYS A 1 290 ? -12.691 1.233 31.547 1.00 92.56 290 LYS A O 1
ATOM 2306 N N . LYS A 1 291 ? -10.872 -0.066 31.855 1.00 91.19 291 LYS A N 1
ATOM 2307 C CA . LYS A 1 291 ? -10.736 0.187 33.306 1.00 91.19 291 LYS A CA 1
ATOM 2308 C C . LYS A 1 291 ? -10.584 1.677 33.620 1.00 91.19 291 LYS A C 1
ATOM 2310 O O . LYS A 1 291 ? -11.222 2.200 34.527 1.00 91.19 291 LYS A O 1
ATOM 2315 N N . THR A 1 292 ? -9.783 2.386 32.825 1.00 94.50 292 THR A N 1
ATOM 2316 C CA . THR A 1 292 ? -9.578 3.835 32.985 1.00 94.50 292 THR A CA 1
ATOM 2317 C C . THR A 1 292 ? -10.877 4.607 32.734 1.00 94.50 292 THR A C 1
ATOM 2319 O O . THR A 1 292 ? -11.200 5.536 33.470 1.00 94.50 292 THR A O 1
ATOM 2322 N N . ASN A 1 293 ? -11.662 4.210 31.730 1.00 94.75 293 ASN A N 1
ATOM 2323 C CA . ASN A 1 293 ? -12.955 4.828 31.439 1.00 94.75 293 ASN A CA 1
ATOM 2324 C C . ASN A 1 293 ? -13.983 4.581 32.561 1.00 94.75 293 ASN A C 1
ATOM 2326 O O . ASN A 1 293 ? -14.747 5.481 32.900 1.00 94.75 293 ASN A O 1
ATOM 2330 N N . GLU A 1 294 ? -13.992 3.392 33.172 1.00 92.81 294 GLU A N 1
ATOM 2331 C CA . GLU A 1 294 ? -14.838 3.084 34.339 1.00 92.81 294 GLU A CA 1
ATOM 2332 C C . GLU A 1 294 ? -14.491 3.974 35.545 1.00 92.81 294 GLU A C 1
ATOM 2334 O O . GLU A 1 294 ? -15.387 4.563 36.153 1.00 92.81 294 GLU A O 1
ATOM 2339 N N . ILE A 1 295 ? -13.198 4.171 35.823 1.00 94.38 295 ILE A N 1
ATOM 2340 C CA . ILE A 1 295 ? -12.715 5.083 36.874 1.00 94.38 295 ILE A CA 1
ATOM 2341 C C . ILE A 1 295 ? -13.150 6.528 36.603 1.00 94.38 295 ILE A C 1
ATOM 2343 O O . ILE A 1 295 ? -13.656 7.199 37.503 1.00 94.38 295 ILE A O 1
ATOM 2347 N N . LEU A 1 296 ? -12.994 7.011 35.365 1.00 94.31 296 LEU A N 1
ATOM 2348 C CA . LEU A 1 296 ? -13.375 8.378 34.992 1.00 94.31 296 LEU A CA 1
ATOM 2349 C C . LEU A 1 296 ? -14.883 8.618 35.133 1.00 94.31 296 LEU A C 1
ATOM 2351 O O . LEU A 1 296 ? -15.290 9.674 35.614 1.00 94.31 296 LEU A O 1
ATOM 2355 N N . LYS A 1 297 ? -15.714 7.630 34.779 1.00 94.50 297 LYS A N 1
ATOM 2356 C CA . LYS A 1 297 ? -17.171 7.700 34.972 1.00 94.50 297 LYS A CA 1
ATOM 2357 C C . LYS A 1 297 ? -17.567 7.728 36.453 1.00 94.50 297 LYS A C 1
ATOM 2359 O O . LYS A 1 297 ? -18.541 8.387 36.804 1.00 94.50 297 LYS A O 1
ATOM 2364 N N . GLY A 1 298 ? -16.818 7.038 37.316 1.00 94.31 298 GLY A N 1
ATOM 2365 C CA . GLY A 1 298 ? -17.079 6.920 38.755 1.00 94.31 298 GLY A CA 1
ATOM 2366 C C . GLY A 1 298 ? -16.305 7.891 39.656 1.00 94.31 298 GLY A C 1
ATOM 2367 O O . GLY A 1 298 ? -16.354 7.738 40.875 1.00 94.31 298 GLY A O 1
ATOM 2368 N N . ILE A 1 299 ? -15.590 8.882 39.108 1.00 95.44 299 ILE A N 1
ATOM 2369 C CA . ILE A 1 299 ? -14.529 9.604 39.837 1.00 95.44 299 ILE A CA 1
ATOM 2370 C C . ILE A 1 299 ? -14.982 10.258 41.152 1.00 95.44 299 ILE A C 1
ATOM 2372 O O . ILE A 1 299 ? -14.238 10.267 42.131 1.00 95.44 299 ILE A O 1
ATOM 2376 N N . LYS A 1 300 ? -16.215 10.779 41.204 1.00 95.06 300 LYS A N 1
ATOM 2377 C CA . LYS A 1 300 ? -16.769 11.411 42.411 1.00 95.06 300 LYS A CA 1
ATOM 2378 C C . LYS A 1 300 ? -16.965 10.397 43.540 1.00 95.06 300 LYS A C 1
ATOM 2380 O O . LYS A 1 300 ? -16.647 10.705 44.682 1.00 95.06 300 LYS A O 1
ATOM 2385 N N . LEU A 1 301 ? -17.453 9.199 43.212 1.00 95.75 301 LEU A N 1
ATOM 2386 C CA . LEU A 1 301 ? -17.635 8.111 44.171 1.00 95.75 301 LEU A CA 1
ATOM 2387 C C . LEU A 1 301 ? -16.277 7.651 44.706 1.00 95.75 301 LEU A C 1
ATOM 2389 O O . LEU A 1 301 ? -16.089 7.594 45.914 1.00 95.75 301 LEU A O 1
ATOM 2393 N N . LEU A 1 302 ? -15.312 7.405 43.814 1.00 94.12 302 LEU A N 1
ATOM 2394 C CA . LEU A 1 302 ? -13.984 6.942 44.219 1.00 94.12 302 LEU A CA 1
ATOM 2395 C C . LEU A 1 302 ? -13.307 7.917 45.192 1.00 94.12 302 LEU A C 1
ATOM 2397 O O . LEU A 1 302 ? -12.772 7.467 46.201 1.00 94.12 302 LEU A O 1
ATOM 2401 N N . LYS A 1 303 ? -13.391 9.231 44.935 1.00 95.19 303 LYS A N 1
ATOM 2402 C CA . LYS A 1 303 ? -12.826 10.258 45.828 1.00 95.19 303 LYS A CA 1
ATOM 2403 C C . LYS A 1 303 ? -13.546 10.364 47.174 1.00 95.19 303 LYS A C 1
ATOM 2405 O O . LYS A 1 303 ? -12.901 10.630 48.179 1.00 95.19 303 LYS A O 1
ATOM 2410 N N . LEU A 1 304 ? -14.866 10.166 47.214 1.00 95.44 304 LEU A N 1
ATOM 2411 C CA . LEU A 1 304 ? -15.638 10.203 48.466 1.00 95.44 304 LEU A CA 1
ATOM 2412 C C . LEU A 1 304 ? -15.268 9.056 49.415 1.00 95.44 304 LEU A C 1
ATOM 2414 O O . LEU A 1 304 ? -15.284 9.244 50.626 1.00 95.44 304 LEU A O 1
ATOM 2418 N N . TYR A 1 305 ? -14.922 7.892 48.864 1.00 94.00 305 TYR A N 1
ATOM 2419 C CA . TYR A 1 305 ? -14.511 6.713 49.629 1.00 94.00 305 TYR A CA 1
ATOM 2420 C C . TYR A 1 305 ? -12.984 6.577 49.781 1.00 94.00 305 TYR A C 1
ATOM 2422 O O . TYR A 1 305 ? -12.527 5.590 50.354 1.00 94.00 305 TYR A O 1
ATOM 2430 N N . ALA A 1 306 ? -12.196 7.533 49.267 1.00 93.50 306 ALA A N 1
ATOM 2431 C CA . ALA A 1 306 ? -10.730 7.468 49.201 1.00 93.50 306 ALA A CA 1
ATOM 2432 C C . ALA A 1 306 ? -10.199 6.169 48.546 1.00 93.50 306 ALA A C 1
ATOM 2434 O O . ALA A 1 306 ? -9.163 5.622 48.923 1.00 93.50 306 ALA A O 1
ATOM 2435 N N . TRP A 1 307 ? -10.929 5.643 47.555 1.00 95.38 307 TRP A N 1
ATOM 2436 C CA . TRP A 1 307 ? -10.594 4.405 46.839 1.00 95.38 307 TRP A CA 1
ATOM 2437 C C . TRP A 1 307 ? -9.664 4.626 45.638 1.00 95.38 307 TRP A C 1
ATOM 2439 O O . TRP A 1 307 ? -9.348 3.670 44.927 1.00 95.38 307 TRP A O 1
ATOM 2449 N N . GLU A 1 308 ? -9.202 5.858 45.389 1.00 93.06 308 GLU A N 1
ATOM 2450 C CA . GLU A 1 308 ? -8.355 6.167 44.231 1.00 93.06 308 GLU A CA 1
ATOM 2451 C C . GLU A 1 308 ? -7.115 5.272 44.123 1.00 93.06 308 GLU A C 1
ATOM 2453 O O . GLU A 1 308 ? -6.805 4.799 43.032 1.00 93.06 308 GLU A O 1
ATOM 2458 N N . HIS A 1 309 ? -6.435 4.997 45.237 1.00 92.44 309 HIS A N 1
ATOM 2459 C CA . HIS A 1 309 ? -5.175 4.261 45.229 1.00 92.44 309 HIS A CA 1
ATOM 2460 C C . HIS A 1 309 ? -5.378 2.796 44.822 1.00 92.44 309 HIS A C 1
ATOM 2462 O O . HIS A 1 309 ? -4.602 2.256 44.037 1.00 92.44 309 HIS A O 1
ATOM 2468 N N . VAL A 1 310 ? -6.460 2.170 45.294 1.00 91.94 310 VAL A N 1
ATOM 2469 C CA . VAL A 1 310 ? -6.796 0.770 44.984 1.00 91.94 310 VAL A CA 1
ATOM 2470 C C . VAL A 1 310 ? -7.114 0.607 43.497 1.00 91.94 310 VAL A C 1
ATOM 2472 O O . VAL A 1 310 ? -6.616 -0.302 42.834 1.00 91.94 310 VAL A O 1
ATOM 2475 N N . PHE A 1 311 ? -7.912 1.520 42.938 1.00 93.12 311 PHE A N 1
ATOM 2476 C CA . PHE A 1 311 ? -8.244 1.493 41.513 1.00 93.12 311 PHE A CA 1
ATOM 2477 C C . PHE A 1 311 ? -7.057 1.877 40.623 1.00 93.12 311 PHE A C 1
ATOM 2479 O O . PHE A 1 311 ? -6.906 1.308 39.541 1.00 93.12 311 PHE A O 1
ATOM 2486 N N . CYS A 1 312 ? -6.200 2.797 41.076 1.00 92.75 312 CYS A N 1
ATOM 2487 C CA . CYS A 1 312 ? -4.969 3.157 40.374 1.00 92.75 312 CYS A CA 1
ATOM 2488 C C . CYS A 1 312 ? -4.037 1.945 40.249 1.00 92.75 312 CYS A C 1
ATOM 2490 O O . CYS A 1 312 ? -3.586 1.633 39.148 1.00 92.75 312 CYS A O 1
ATOM 2492 N N . GLN A 1 313 ? -3.849 1.198 41.341 1.00 94.69 313 GLN A N 1
ATOM 2493 C CA . GLN A 1 313 ? -3.015 -0.002 41.354 1.00 94.69 313 GLN A CA 1
ATOM 2494 C C . GLN A 1 313 ? -3.529 -1.079 40.381 1.00 94.69 313 GLN A C 1
ATOM 2496 O O . GLN A 1 313 ? -2.755 -1.624 39.602 1.00 94.69 313 GLN A O 1
ATOM 2501 N N . ASN A 1 314 ? -4.845 -1.306 40.307 1.00 92.19 314 ASN A N 1
ATOM 2502 C CA . ASN A 1 314 ? -5.433 -2.252 39.343 1.00 92.19 314 ASN A CA 1
ATOM 2503 C C . ASN A 1 314 ? -5.195 -1.838 37.866 1.00 92.19 314 ASN A C 1
ATOM 2505 O O . ASN A 1 314 ? -5.009 -2.678 36.974 1.00 92.19 314 ASN A O 1
ATOM 2509 N N . VAL A 1 315 ? -5.183 -0.531 37.573 1.00 94.44 315 VAL A N 1
ATOM 2510 C CA . VAL A 1 315 ? -4.800 -0.021 36.243 1.00 94.44 315 VAL A CA 1
ATOM 2511 C C . VAL A 1 315 ? -3.304 -0.211 35.995 1.00 94.44 315 VAL A C 1
ATOM 2513 O O . VAL A 1 315 ? -2.916 -0.578 34.884 1.00 94.44 315 VAL A O 1
ATOM 2516 N N . GLU A 1 316 ? -2.469 0.001 37.009 1.00 94.50 316 GLU A N 1
ATOM 2517 C CA . GLU A 1 316 ? -1.018 -0.168 36.932 1.00 94.50 316 GLU A CA 1
ATOM 2518 C C . GLU A 1 316 ? -0.607 -1.630 36.701 1.00 94.50 316 GLU A C 1
ATOM 2520 O O . GLU A 1 316 ? 0.223 -1.896 35.830 1.00 94.50 316 GLU A O 1
ATOM 2525 N N . ASP A 1 317 ? -1.277 -2.592 37.337 1.00 94.06 317 ASP A N 1
ATOM 2526 C CA . ASP A 1 317 ? -1.087 -4.027 37.078 1.00 94.06 317 ASP A CA 1
ATOM 2527 C C . ASP A 1 317 ? -1.385 -4.383 35.612 1.00 94.06 317 ASP A C 1
ATOM 2529 O O . ASP A 1 317 ? -0.676 -5.161 34.966 1.00 94.06 317 ASP A O 1
ATOM 2533 N N . THR A 1 318 ? -2.431 -3.770 35.047 1.00 92.19 318 THR A N 1
ATOM 2534 C CA . THR A 1 318 ? -2.794 -3.943 33.631 1.00 92.19 318 THR A CA 1
ATOM 2535 C C . THR A 1 318 ? -1.745 -3.298 32.718 1.00 92.19 318 THR A C 1
ATOM 2537 O O . THR A 1 318 ? -1.352 -3.878 31.704 1.00 92.19 318 THR A O 1
ATOM 2540 N N . ARG A 1 319 ? -1.228 -2.126 33.105 1.00 93.94 319 ARG A N 1
ATOM 2541 C CA . ARG A 1 319 ? -0.138 -1.436 32.404 1.00 93.94 319 ARG A CA 1
ATOM 2542 C C . ARG A 1 319 ? 1.151 -2.257 32.418 1.00 93.94 319 ARG A C 1
ATOM 2544 O O . ARG A 1 319 ? 1.861 -2.261 31.419 1.00 93.94 319 ARG A O 1
ATOM 2551 N N . MET A 1 320 ? 1.458 -2.968 33.501 1.00 95.06 320 MET A N 1
ATOM 2552 C CA . MET A 1 320 ? 2.650 -3.815 33.568 1.00 95.06 320 MET A CA 1
ATOM 2553 C C . MET A 1 320 ? 2.595 -4.938 32.523 1.00 95.06 320 MET A C 1
ATOM 2555 O O . MET A 1 320 ? 3.568 -5.141 31.798 1.00 95.06 320 MET A O 1
ATOM 2559 N N . LYS A 1 321 ? 1.431 -5.583 32.355 1.00 92.75 321 LYS A N 1
ATOM 2560 C CA . LYS A 1 321 ? 1.196 -6.580 31.291 1.00 92.75 321 LYS A CA 1
ATOM 2561 C C . LYS A 1 321 ? 1.346 -5.977 29.889 1.00 92.75 321 LYS A C 1
ATOM 2563 O O . LYS A 1 321 ? 2.025 -6.556 29.039 1.00 92.75 321 LYS A O 1
ATOM 2568 N N . GLU A 1 322 ? 0.774 -4.789 29.665 1.00 91.69 322 GLU A N 1
ATOM 2569 C CA . GLU A 1 322 ? 0.923 -4.036 28.409 1.00 91.69 322 GLU A CA 1
ATOM 2570 C C . GLU A 1 322 ? 2.403 -3.737 28.112 1.00 91.69 322 GLU A C 1
ATOM 2572 O O . GLU A 1 322 ? 2.867 -3.977 26.999 1.00 91.69 322 GLU A O 1
ATOM 2577 N N . LEU A 1 323 ? 3.174 -3.289 29.109 1.00 93.75 323 LEU A N 1
ATOM 2578 C CA . LEU A 1 323 ? 4.604 -2.989 28.974 1.00 93.75 323 LEU A CA 1
ATOM 2579 C C . LEU A 1 323 ? 5.442 -4.232 28.657 1.00 93.75 323 LEU A C 1
ATOM 2581 O O . LEU A 1 323 ? 6.346 -4.156 27.824 1.00 93.75 323 LEU A O 1
ATOM 2585 N N . THR A 1 324 ? 5.153 -5.379 29.277 1.00 92.56 324 THR A N 1
ATOM 2586 C CA . THR A 1 324 ? 5.832 -6.640 28.943 1.00 92.56 324 THR A CA 1
ATOM 2587 C C . THR A 1 324 ? 5.566 -7.036 27.490 1.00 92.56 324 THR A C 1
ATOM 2589 O O . THR A 1 324 ? 6.505 -7.370 26.766 1.00 92.56 324 THR A O 1
ATOM 2592 N N . SER A 1 325 ? 4.314 -6.927 27.033 1.00 88.31 325 SER A N 1
ATOM 2593 C CA . SER A 1 325 ? 3.944 -7.184 25.635 1.00 88.31 325 SER A CA 1
ATOM 2594 C C . SER A 1 325 ? 4.615 -6.194 24.673 1.00 88.31 325 SER A C 1
ATOM 2596 O O . SER A 1 325 ? 5.186 -6.604 23.661 1.00 88.31 325 SER A O 1
ATOM 2598 N N . LEU A 1 326 ? 4.638 -4.902 25.018 1.00 91.62 326 LEU A N 1
ATOM 2599 C CA . LEU A 1 326 ? 5.316 -3.853 24.250 1.00 91.62 326 LEU A CA 1
ATOM 2600 C C . LEU A 1 326 ? 6.821 -4.088 24.143 1.00 91.62 326 LEU A C 1
ATOM 2602 O O . LEU A 1 326 ? 7.399 -3.848 23.085 1.00 91.62 326 LEU A O 1
ATOM 2606 N N . LYS A 1 327 ? 7.469 -4.575 25.206 1.00 91.75 327 LYS A N 1
ATOM 2607 C CA . LYS A 1 327 ? 8.894 -4.922 25.175 1.00 91.75 327 LYS A CA 1
ATOM 2608 C C . LYS A 1 327 ? 9.153 -6.047 24.177 1.00 91.75 327 LYS A C 1
ATOM 2610 O O . LYS A 1 327 ? 10.061 -5.932 23.359 1.00 91.75 327 LYS A O 1
ATOM 2615 N N . THR A 1 328 ? 8.333 -7.095 24.198 1.00 88.50 328 THR A N 1
ATOM 2616 C CA . THR A 1 328 ? 8.403 -8.190 23.223 1.00 88.50 328 THR A CA 1
ATOM 2617 C C . THR A 1 328 ? 8.157 -7.694 21.796 1.00 88.50 328 THR A C 1
ATOM 2619 O O . THR A 1 328 ? 8.926 -8.020 20.894 1.00 88.50 328 THR A O 1
ATOM 2622 N N . PHE A 1 329 ? 7.151 -6.839 21.587 1.00 88.06 329 PHE A N 1
ATOM 2623 C CA . PHE A 1 329 ? 6.899 -6.191 20.298 1.00 88.06 329 PHE A CA 1
ATOM 2624 C C . PHE A 1 329 ? 8.109 -5.371 19.824 1.00 88.06 329 PHE A C 1
ATOM 2626 O O . PHE A 1 329 ? 8.568 -5.551 18.702 1.00 88.06 329 PHE A O 1
ATOM 2633 N N . ALA A 1 330 ? 8.695 -4.535 20.687 1.00 87.94 330 ALA A N 1
ATOM 2634 C CA . ALA A 1 330 ? 9.871 -3.731 20.362 1.00 87.94 330 ALA A CA 1
ATOM 2635 C C . ALA A 1 330 ? 11.096 -4.591 20.006 1.00 87.94 330 ALA A C 1
ATOM 2637 O O . ALA A 1 330 ? 11.856 -4.231 19.104 1.00 87.94 330 ALA A O 1
ATOM 2638 N N . LEU A 1 331 ? 11.277 -5.739 20.670 1.00 87.25 331 LEU A N 1
ATOM 2639 C CA . LEU A 1 331 ? 12.327 -6.702 20.332 1.00 87.25 331 LEU A CA 1
ATOM 2640 C C . LEU A 1 331 ? 12.117 -7.295 18.931 1.00 87.25 331 LEU A C 1
ATOM 2642 O O . LEU A 1 331 ? 13.061 -7.300 18.139 1.00 87.25 331 LEU A O 1
ATOM 2646 N N . TYR A 1 332 ? 10.896 -7.723 18.594 1.00 85.88 332 TYR A N 1
ATOM 2647 C CA . TYR A 1 332 ? 10.573 -8.216 17.248 1.00 85.88 332 TYR A CA 1
ATOM 2648 C C . TYR A 1 332 ? 10.728 -7.129 16.176 1.00 85.88 332 TYR A C 1
ATOM 2650 O O . TYR A 1 332 ? 11.306 -7.392 15.121 1.00 85.88 332 TYR A O 1
ATOM 2658 N N . THR A 1 333 ? 10.305 -5.892 16.453 1.00 84.56 333 THR A N 1
ATOM 2659 C CA . THR A 1 333 ? 10.509 -4.747 15.551 1.00 84.56 333 THR A CA 1
ATOM 2660 C C . THR A 1 333 ? 11.994 -4.476 15.327 1.00 84.56 333 THR A C 1
ATOM 2662 O O . THR A 1 333 ? 12.428 -4.289 14.195 1.00 84.56 333 THR A O 1
ATOM 2665 N N . SER A 1 334 ? 12.804 -4.495 16.388 1.00 83.12 334 SER 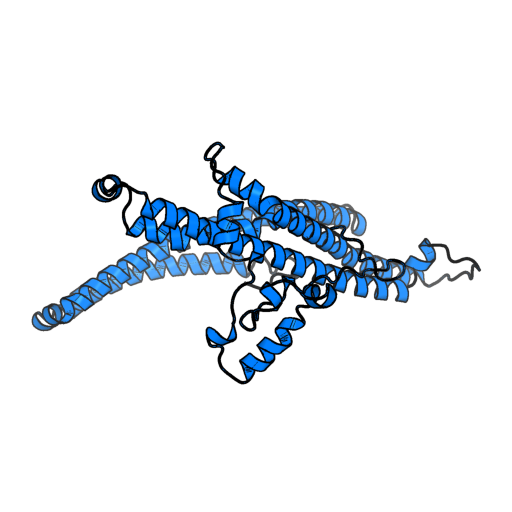A N 1
ATOM 2666 C CA . SER A 1 334 ? 14.256 -4.306 16.287 1.00 83.12 334 SER A CA 1
ATOM 2667 C C . SER A 1 334 ? 14.916 -5.401 15.441 1.00 83.12 334 SER A C 1
ATOM 2669 O O . SER A 1 334 ? 15.765 -5.106 14.596 1.00 83.12 334 SER A O 1
ATOM 2671 N N . LEU A 1 335 ? 14.482 -6.655 15.615 1.00 80.06 335 LEU A N 1
ATOM 2672 C CA . LEU A 1 335 ? 14.961 -7.795 14.834 1.00 80.06 335 LEU A CA 1
ATOM 2673 C C . LEU A 1 335 ? 14.593 -7.671 13.344 1.00 80.06 335 LEU A C 1
ATOM 2675 O O . LEU A 1 335 ? 15.447 -7.905 12.491 1.00 80.06 335 LEU A O 1
ATOM 2679 N N . SER A 1 336 ? 13.364 -7.239 13.044 1.00 73.88 336 SER A N 1
ATOM 2680 C CA . SER A 1 336 ? 12.853 -7.030 11.682 1.00 73.88 336 SER A CA 1
ATOM 2681 C C . SER A 1 336 ? 13.527 -5.853 10.962 1.00 73.88 336 SER A C 1
ATOM 2683 O O . SER A 1 336 ? 14.012 -5.995 9.841 1.00 73.88 336 SER A O 1
ATOM 2685 N N . SER A 1 337 ? 13.573 -4.673 11.587 1.00 58.78 337 SER A N 1
ATOM 2686 C CA . SER A 1 337 ? 13.910 -3.422 10.890 1.00 58.78 337 SER A CA 1
ATOM 2687 C C . SER A 1 337 ? 15.412 -3.145 10.775 1.00 58.78 337 SER A C 1
ATOM 2689 O O . SER A 1 337 ? 15.820 -2.439 9.859 1.00 58.78 337 SER A O 1
ATOM 2691 N N . LYS A 1 338 ? 16.254 -3.657 11.690 1.00 52.97 338 LYS A N 1
ATOM 2692 C CA . LYS A 1 338 ? 17.671 -3.237 11.780 1.00 52.97 338 LYS A CA 1
ATOM 2693 C C . LYS A 1 338 ? 18.704 -4.269 11.335 1.00 52.97 338 LYS A C 1
ATOM 2695 O O . LYS A 1 338 ? 19.818 -3.874 11.016 1.00 52.97 338 LYS A O 1
ATOM 2700 N N . LYS A 1 339 ? 18.384 -5.566 11.322 1.00 52.81 339 LYS A N 1
ATOM 2701 C CA . LYS A 1 339 ? 19.371 -6.609 10.977 1.00 52.81 339 LYS A CA 1
ATOM 2702 C C . LYS A 1 339 ? 19.158 -7.239 9.607 1.00 52.81 339 LYS A C 1
ATOM 2704 O O . LYS A 1 339 ? 20.140 -7.576 8.958 1.00 52.81 339 LYS A O 1
ATOM 2709 N N . LEU A 1 340 ? 17.914 -7.362 9.147 1.00 51.47 340 LEU A N 1
ATOM 2710 C CA . LEU A 1 340 ? 17.633 -8.071 7.898 1.00 51.47 340 LEU A CA 1
ATOM 2711 C C . LEU A 1 340 ? 17.844 -7.203 6.647 1.00 51.47 340 LEU A C 1
ATOM 2713 O O . LEU A 1 340 ? 18.419 -7.664 5.669 1.00 51.47 340 LEU A O 1
ATOM 2717 N N . TRP A 1 341 ? 17.442 -5.930 6.702 1.00 49.31 341 TRP A N 1
ATOM 2718 C CA . TRP A 1 341 ? 17.540 -4.997 5.570 1.00 49.31 341 TRP A CA 1
ATOM 2719 C C . TRP A 1 341 ? 18.888 -4.279 5.451 1.00 49.31 341 TRP A C 1
ATOM 2721 O O . TRP A 1 341 ? 19.196 -3.752 4.393 1.00 49.31 341 TRP A O 1
ATOM 2731 N N . VAL A 1 342 ? 19.716 -4.281 6.501 1.00 46.38 342 VAL A N 1
ATOM 2732 C CA . VAL A 1 342 ? 21.084 -3.726 6.453 1.00 46.38 342 VAL A CA 1
ATOM 2733 C C . VAL A 1 342 ? 22.067 -4.694 5.774 1.00 46.38 342 VAL A C 1
ATOM 2735 O O . VAL A 1 342 ? 23.082 -4.258 5.241 1.00 46.38 342 VAL A O 1
ATOM 2738 N N . LEU A 1 343 ? 21.764 -5.999 5.748 1.00 41.38 343 LEU A N 1
ATOM 2739 C CA . LEU A 1 343 ? 22.568 -7.015 5.051 1.00 41.38 343 LEU A CA 1
ATOM 2740 C C . LEU A 1 343 ? 22.255 -7.130 3.546 1.00 41.38 343 LEU A C 1
ATOM 2742 O O . LEU A 1 343 ? 23.020 -7.755 2.815 1.00 41.38 343 LEU A O 1
ATOM 2746 N N . VAL A 1 344 ? 21.151 -6.538 3.083 1.00 42.72 344 VAL A N 1
ATOM 2747 C CA . VAL A 1 344 ? 20.788 -6.441 1.663 1.00 42.72 344 VAL A CA 1
ATOM 2748 C C . VAL A 1 344 ? 21.212 -5.048 1.184 1.00 42.72 344 VAL A C 1
ATOM 2750 O O . VAL A 1 344 ? 20.830 -4.066 1.821 1.00 42.72 344 VAL A O 1
ATOM 2753 N N . PRO A 1 345 ? 22.025 -4.913 0.117 1.00 35.91 345 PRO A N 1
ATOM 2754 C CA . PRO A 1 345 ? 22.482 -3.603 -0.337 1.00 35.91 345 PRO A CA 1
ATOM 2755 C C . PRO A 1 345 ? 21.277 -2.699 -0.639 1.00 35.91 345 PRO A C 1
ATOM 2757 O O . PRO A 1 345 ? 20.270 -3.174 -1.174 1.00 35.91 345 PRO A O 1
ATOM 2760 N N . PRO A 1 346 ? 21.349 -1.407 -0.282 1.00 35.94 346 PRO A N 1
ATOM 2761 C CA . PRO A 1 346 ? 20.190 -0.535 -0.266 1.00 35.94 346 PRO A CA 1
ATOM 2762 C C . PRO A 1 346 ? 19.772 -0.200 -1.698 1.00 35.94 346 PRO A C 1
ATOM 2764 O O . PRO A 1 346 ? 20.287 0.732 -2.308 1.00 35.94 346 PRO A O 1
ATOM 2767 N N . HIS A 1 347 ? 18.792 -0.927 -2.225 1.00 39.81 347 HIS A N 1
ATOM 2768 C CA . HIS A 1 347 ? 17.892 -0.386 -3.233 1.00 39.81 347 HIS A CA 1
ATOM 2769 C C . HIS A 1 347 ? 16.487 -0.336 -2.628 1.00 39.81 347 HIS A C 1
ATOM 2771 O O . HIS A 1 347 ? 15.807 -1.346 -2.493 1.00 39.81 347 HIS A O 1
ATOM 2777 N N . GLU A 1 348 ? 16.087 0.879 -2.247 1.00 44.22 348 GLU A N 1
ATOM 2778 C CA . GLU A 1 348 ? 14.693 1.308 -2.063 1.00 44.22 348 GLU A CA 1
ATOM 2779 C C . GLU A 1 348 ? 13.829 0.583 -1.031 1.00 44.22 348 GLU A C 1
ATOM 2781 O O . GLU A 1 348 ? 12.785 0.010 -1.335 1.00 44.22 348 GLU A O 1
ATOM 2786 N N . SER A 1 349 ? 14.152 0.792 0.239 1.00 31.23 349 SER A N 1
ATOM 2787 C CA . SER A 1 349 ? 13.139 0.744 1.294 1.00 31.23 349 SER A CA 1
ATOM 2788 C C . SER A 1 349 ? 13.359 1.884 2.288 1.00 31.23 349 SER A C 1
ATOM 2790 O O . SER A 1 349 ? 13.694 1.681 3.451 1.00 31.23 349 SER A O 1
ATOM 2792 N N . GLN A 1 350 ? 13.212 3.115 1.801 1.00 29.59 350 GLN A N 1
ATOM 2793 C CA . GLN A 1 350 ? 13.006 4.304 2.628 1.00 29.59 350 GLN A CA 1
ATOM 2794 C C . GLN A 1 350 ? 11.675 4.909 2.193 1.00 29.59 350 GLN A C 1
ATOM 2796 O O . GLN A 1 350 ? 11.646 5.804 1.357 1.00 29.59 350 GLN A O 1
ATOM 2801 N N . LEU A 1 351 ? 10.584 4.317 2.681 1.00 28.52 351 LEU A N 1
ATOM 2802 C CA . LEU A 1 351 ? 9.264 4.927 2.857 1.00 28.52 351 LEU A CA 1
ATOM 2803 C C . LEU A 1 351 ? 8.384 3.898 3.574 1.00 28.52 351 LEU A C 1
ATOM 2805 O O . LEU A 1 351 ? 7.874 2.956 2.969 1.00 28.52 351 LEU A O 1
ATOM 2809 N N . GLY A 1 352 ? 8.278 4.080 4.884 1.00 28.88 352 GLY A N 1
ATOM 2810 C CA . GLY A 1 352 ? 7.433 3.335 5.808 1.00 28.88 352 GLY A CA 1
ATOM 2811 C C . GLY A 1 352 ? 7.408 4.079 7.123 1.00 28.88 352 GLY A C 1
ATOM 2812 O O . GLY A 1 352 ? 8.445 4.006 7.818 1.00 28.88 352 GLY A O 1
#

Mean predicted aligned error: 10.66 Å

InterPro domains:
  IPR011527 ABC transporter type 1, transmembrane domain [PF00664] (103-338)
  IPR011527 ABC transporter type 1, transmembrane domain [PS50929] (108-336)
  IPR036640 ABC transporter type 1, transmembrane domain superfamily [G3DSA:1.20.1560.10] (88-344)
  IPR036640 ABC transporter type 1, transmembrane domain superfamily [SSF90123] (88-335)
  IPR050173 ATP-binding cassette transporter C-like [PTHR24223] (34-341)

Radius of gyration: 28.94 Å; Cα contacts (8 Å, |Δi|>4): 238; chains: 1; bounding box: 79×50×95 Å

Foldseek 3Di:
DDDPQPDDPDPDGDDDDDDPQVVPPQDLPCLVPDDPVCVLVVVSCVVVVVVCVVDPDDPSSNGDDGPCLALVNLLVLLDDPPDDPDSVVSLCNSLVVLLVVLLVLLLLLLVLVLLQVVLVLLLVVLVVPVPDDDDDPDDDPVNCSSDNVSSVVVNVVSNSSSVSSNVSSLVSLLSSLSSQLSNVLVVLVVVVVVDDVVCQVVVVADPVNSVCCNPPVSVVSSVVSSCVSVVVNVVVSLVVVLVSQCVRPNPVSVVVSVVLVVLVVVLVVLVVQLVVLVVQLVVLVVVLVVLVVVCVVCVVVCVVVVVVVVSVVVSVVSVVSSVVSVVSSVVSVCVNPPPSVVVPPDDDDPDD

Secondary structure (DSSP, 8-state):
-------SS-SS---PPPPHHHH-TT----GGGS-HHHHHH-TTHHHHHHHHHHS---HHHH-PPPGGG-HHHHHHHH--TTS---HHHHHHHHHHHHHHHHHHHHHHHHHHHHHHHHHHHHHHHHHHTTT-----SS--HHHHTT-HHHHHHHHHHHHHHHHHHHHHHHHHHHHHHHHHHHHHHHHHHHHHHHS-HHHHHTTSS-HHHHHHIIIIIHHHHHHHHHHHHHHHHHHHHHHHHHHHHHHHHTHHHHHHHHHHHHHHHHHHHHHHHHHHHHHHHHHHHHHHHHHHHHHHHTHHHHHHTT-HHHHHHHHHHHHHHHHHHHHHHHHHHHHHHHTTTTSS--SS----

Solvent-accessible surface area (backbone atoms only — not comparable to full-atom values): 19775 Å² total; per-residue (Å²): 144,82,79,82,76,46,71,88,88,46,100,68,63,71,82,79,76,78,59,72,58,78,69,40,90,52,47,62,64,52,68,91,80,48,58,69,67,40,50,59,69,46,52,74,49,54,63,55,54,60,46,44,75,76,38,83,81,48,78,80,71,58,38,42,78,43,65,86,65,31,41,68,53,36,29,58,61,47,60,61,96,89,60,83,87,52,62,68,59,34,49,46,67,56,48,35,64,57,48,52,53,18,32,52,30,37,49,52,15,52,58,33,53,55,43,48,63,52,38,54,52,49,42,52,53,42,64,75,58,65,87,68,85,75,91,64,98,68,86,46,76,71,58,55,67,49,36,58,68,54,37,51,53,49,39,54,53,36,50,55,51,19,53,40,29,40,52,49,16,51,50,43,26,48,53,51,18,51,36,48,38,39,15,48,54,50,51,52,49,57,49,57,77,68,54,59,66,64,53,51,72,69,60,81,50,47,74,67,56,54,50,44,45,63,63,49,51,44,49,52,53,24,51,49,47,52,45,46,46,50,72,65,40,50,61,55,50,50,55,53,50,49,53,50,40,34,72,76,58,39,78,65,35,52,58,58,49,49,52,55,60,58,46,50,60,52,50,51,52,50,50,53,53,31,51,53,30,49,50,55,26,50,52,37,48,51,52,38,52,51,55,51,52,53,48,65,76,40,43,70,60,34,61,75,70,68,42,54,65,65,56,48,49,59,46,48,59,39,45,51,55,27,49,55,34,46,50,52,27,50,51,42,48,50,54,58,68,61,58,60,57,70,75,42,82,91,75,86,88,88,85,131

Nearest PDB structures (foldseek):
  8ti1-assembly1_F  TM=9.301E-01  e=1.292E-24  Mesocricetus auratus
  6pzi-assembly1_G  TM=9.433E-01  e=1.216E-23  Cricetus cricetus
  7w4o-assembly1_B  TM=7.993E-01  e=1.184E-24  Mesocricetus auratus
  7w4p-assembly1_B  TM=8.011E-01  e=5.049E-24  Mesocricetus auratus
  7s5x-assembly1_E  TM=7.997E-01  e=6.186E-23  Homo sapiens

Organism: Laticauda laticaudata (NCBI:txid8630)

Sequence (352 aa):
FHHKLKYVFFSSPQKVKPPEDLQDLGVRFLQPFVNLLSKATYWWMNTLIISAHKKPIDLKAIGKLPIAMRALTNYVLADHPNRTPSIWLAMYRAFGRPILLSSTFRYLADLLGFAGPLCISGIIDSLSTNDSKSTKPFLTSRDFLKDNYVLAVLLFLALILQRTFLQASYYVTIETGINLRGALLAMIYNKILRLSTSNLSMGEMTLGQINNLVAIETNQLMWFLFLCPNLWAMPVQIVMGVILLYHLLGKSAVVGAAVILLLAPIQYFIATKLAEAQKSTLDYSTERLKKTNEILKGIKLLKLYAWEHVFCQNVEDTRMKELTSLKTFALYTSLSSKKLWVLVPPHESQLG

pLDDT: mean 81.52, std 14.47, range [28.52, 95.75]